Protein AF-A0A9J6DK41-F1 (afdb_monomer_lite)

Secondary structure (DSSP, 8-state):
-HHHHHHHHHHHHHHHHHHHHHHHHHHHHHHHHHHHHHHHHHHHHHHHHHHHHHHHHHHHHHHHHHHHHHHHHHHHHHHHHHHHHHHHHHHHHHHHHHHHHHHHHHHHHHHHHHTTPPPPPPHHHH-TT--THHHH---------SSS-S---HHHHHHHHHT--------------------PPPPPPP----------S----------SSTTTHHHHHHHHHTTSSSS---

InterPro domains:
  IPR018482 Zinc finger C4H2 domain-contain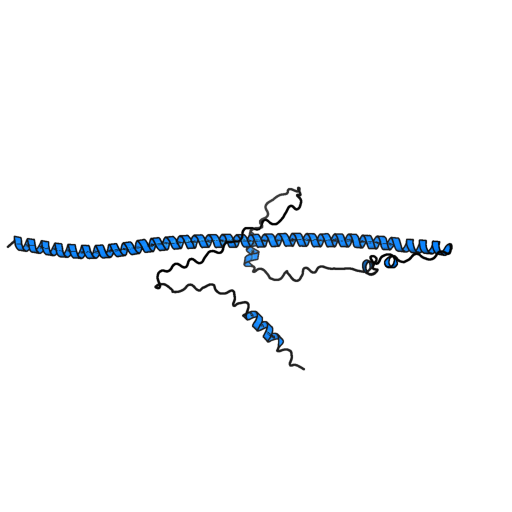ing protein [PF10146] (13-190)
  IPR018482 Zinc finger C4H2 domain-containing protein [PTHR31058] (1-191)

pLDDT: mean 72.98, std 25.77, range [30.33, 98.81]

Foldseek 3Di:
DVVVVVVVVVVVVVVVVVVVVVVVVVVVVVVVVVVVVVVVVVVVVVVVVVVVVVVVVVVVVVVVVVVVVVVVVVVVVVVVVVVVVVVVVVLVVVLVVVVVVVVVLVVVQVVCVVVPHHRDDDPCVVPVVPDPVSNVDDPPDDPPPPPPPPPDPVVVVVVVVVVPDDDDDDDDDDDDDDDDDDPDDDDDDDDDPPDDDDDDPDDDDDDPPPPDPVPVVVVVVVVVVVVPPPPPDD

Structure (mmCIF, N/CA/C/O backbone):
data_AF-A0A9J6DK41-F1
#
_entry.id   AF-A0A9J6DK41-F1
#
loop_
_atom_site.group_PDB
_atom_site.id
_atom_site.type_symbol
_atom_site.label_atom_id
_atom_site.label_alt_id
_atom_site.label_comp_id
_atom_site.label_asym_id
_atom_site.label_entity_id
_atom_site.label_seq_id
_atom_site.pdbx_PDB_ins_code
_atom_site.Cartn_x
_atom_site.Cartn_y
_atom_site.Cartn_z
_atom_site.occupancy
_atom_site.B_iso_or_equiv
_atom_site.auth_seq_id
_atom_site.auth_comp_id
_atom_site.auth_asym_id
_atom_site.auth_atom_id
_atom_site.pdbx_PDB_model_num
ATOM 1 N N . MET A 1 1 ? 55.447 11.322 -74.886 1.00 56.28 1 MET A N 1
ATOM 2 C CA . MET A 1 1 ? 56.067 11.218 -73.544 1.00 56.28 1 MET A CA 1
ATOM 3 C C . MET A 1 1 ? 55.252 11.936 -72.459 1.00 56.28 1 MET A C 1
ATOM 5 O O . MET A 1 1 ? 55.091 11.375 -71.389 1.00 56.28 1 MET A O 1
ATOM 9 N N . THR A 1 2 ? 54.680 13.124 -72.699 1.00 67.94 2 THR A N 1
ATOM 10 C CA . THR A 1 2 ? 53.806 13.845 -71.736 1.00 67.94 2 THR A CA 1
ATOM 11 C C . THR A 1 2 ? 52.447 13.178 -71.469 1.00 67.94 2 THR A C 1
ATOM 13 O O . THR A 1 2 ? 51.899 13.308 -70.375 1.00 67.94 2 THR A O 1
ATOM 16 N N . ASP A 1 3 ? 51.916 12.438 -72.443 1.00 81.06 3 ASP A N 1
ATOM 17 C CA . ASP A 1 3 ? 50.621 11.754 -72.327 1.00 81.06 3 ASP A CA 1
ATOM 18 C C . ASP A 1 3 ? 50.685 10.524 -71.397 1.00 81.06 3 ASP A C 1
ATOM 20 O O . ASP A 1 3 ? 49.844 10.359 -70.519 1.00 81.06 3 ASP A O 1
ATOM 24 N N . GLU A 1 4 ? 51.760 9.728 -71.468 1.00 88.38 4 GLU A N 1
ATOM 25 C CA . GLU A 1 4 ? 51.964 8.567 -70.583 1.00 88.38 4 GLU A CA 1
ATOM 26 C C . GLU A 1 4 ? 52.115 8.964 -69.110 1.00 88.38 4 GLU A C 1
ATOM 28 O O . GLU A 1 4 ? 51.499 8.349 -68.242 1.00 88.38 4 GLU A O 1
ATOM 33 N N . ALA A 1 5 ? 52.867 10.028 -68.813 1.00 88.38 5 ALA A N 1
ATOM 34 C CA . ALA A 1 5 ? 53.000 10.543 -67.448 1.00 88.38 5 ALA A CA 1
ATOM 35 C C . ALA A 1 5 ? 51.651 11.032 -66.885 1.00 88.38 5 ALA A C 1
ATOM 37 O O . ALA A 1 5 ? 51.332 10.812 -65.716 1.00 88.38 5 ALA A O 1
ATOM 38 N N . THR A 1 6 ? 50.821 11.641 -67.736 1.00 92.62 6 THR A N 1
ATOM 39 C CA . THR A 1 6 ? 49.472 12.092 -67.369 1.00 92.62 6 THR A CA 1
ATOM 40 C C . THR A 1 6 ? 48.539 10.907 -67.109 1.00 92.62 6 THR A C 1
ATOM 42 O O . THR A 1 6 ? 47.770 10.918 -66.144 1.00 92.62 6 THR A O 1
ATOM 45 N N . ILE A 1 7 ? 48.610 9.866 -67.943 1.00 93.88 7 ILE A N 1
ATOM 46 C CA . ILE A 1 7 ? 47.853 8.621 -67.763 1.00 93.88 7 ILE A CA 1
ATOM 47 C C . ILE A 1 7 ? 48.259 7.934 -66.451 1.00 93.88 7 ILE A C 1
ATOM 49 O O . ILE A 1 7 ? 47.385 7.545 -65.675 1.00 93.88 7 ILE A O 1
ATOM 53 N N . MET A 1 8 ? 49.558 7.854 -66.153 1.00 92.88 8 MET A N 1
ATOM 54 C CA . MET A 1 8 ? 50.066 7.282 -64.901 1.00 92.88 8 MET A CA 1
ATOM 55 C C . MET A 1 8 ? 49.568 8.046 -63.666 1.00 92.88 8 MET A C 1
ATOM 57 O O . MET A 1 8 ? 49.034 7.422 -62.749 1.00 92.88 8 MET A O 1
ATOM 61 N N . GLY A 1 9 ? 49.616 9.384 -63.673 1.00 95.94 9 GLY A N 1
ATOM 62 C CA . GLY A 1 9 ? 49.092 10.195 -62.565 1.00 95.94 9 GLY A CA 1
ATOM 63 C C . GLY A 1 9 ? 47.584 10.013 -62.334 1.00 95.94 9 GLY A C 1
ATOM 64 O O . GLY A 1 9 ? 47.124 9.926 -61.193 1.00 95.94 9 GLY A O 1
ATOM 65 N N . LYS A 1 10 ? 46.790 9.867 -63.406 1.00 95.94 10 LYS A N 1
ATOM 66 C CA . LYS A 1 10 ? 45.352 9.552 -63.295 1.00 95.94 10 LYS A CA 1
ATOM 67 C C . LYS A 1 10 ? 45.110 8.176 -62.667 1.00 95.94 10 LYS A C 1
ATOM 69 O O . LYS A 1 10 ? 44.189 8.030 -61.865 1.00 95.94 10 LYS A O 1
ATOM 74 N N . LEU A 1 11 ? 45.923 7.172 -63.001 1.00 95.81 11 LEU A N 1
ATOM 75 C CA . LEU A 1 11 ? 45.813 5.828 -62.425 1.00 95.81 11 LEU A CA 1
ATOM 76 C C . LEU A 1 11 ? 46.170 5.799 -60.933 1.00 95.81 11 LEU A C 1
ATOM 78 O O . LEU A 1 11 ? 45.511 5.100 -60.162 1.00 95.81 11 LEU A O 1
ATOM 82 N N . GLU A 1 12 ? 47.174 6.563 -60.508 1.00 95.88 12 GLU A N 1
ATOM 83 C CA . GLU A 1 12 ? 47.517 6.725 -59.090 1.00 95.88 12 GLU A CA 1
ATOM 84 C C . GLU A 1 12 ? 46.384 7.404 -58.313 1.00 95.88 12 GLU A C 1
ATOM 86 O O . GLU A 1 12 ? 45.958 6.894 -57.275 1.00 95.88 12 GLU A O 1
ATOM 91 N N . CYS A 1 13 ? 45.807 8.469 -58.876 1.00 97.31 13 CYS A N 1
ATOM 92 C CA . CYS A 1 13 ? 44.633 9.128 -58.308 1.00 97.31 13 CYS A CA 1
ATOM 93 C C . CYS A 1 13 ? 43.442 8.160 -58.174 1.00 97.31 13 CYS A C 1
ATOM 95 O O . CYS A 1 13 ? 42.812 8.091 -57.119 1.00 97.31 13 CYS A O 1
ATOM 97 N N . LEU A 1 14 ? 43.168 7.333 -59.191 1.00 97.69 14 LEU A N 1
ATOM 98 C CA . LEU A 1 14 ? 42.111 6.315 -59.128 1.00 97.69 14 LEU A CA 1
ATOM 99 C C . LEU A 1 14 ? 42.360 5.262 -58.038 1.00 97.69 14 LEU A C 1
ATOM 101 O O . LEU A 1 14 ? 41.414 4.844 -57.362 1.00 97.69 14 LEU A O 1
ATOM 105 N N . LYS A 1 15 ? 43.614 4.836 -57.834 1.00 97.88 15 LYS A N 1
ATOM 106 C CA . LYS A 1 15 ? 43.974 3.919 -56.739 1.00 97.88 15 LYS A CA 1
ATOM 107 C C . LYS A 1 15 ? 43.696 4.547 -55.376 1.00 97.88 15 LYS A C 1
ATOM 109 O O . LYS A 1 15 ? 43.128 3.879 -54.510 1.00 97.88 15 LYS A O 1
ATOM 114 N N . GLU A 1 16 ? 44.053 5.815 -55.197 1.00 98.06 16 GLU A N 1
ATOM 115 C CA . GLU A 1 16 ? 43.793 6.539 -53.955 1.00 98.06 16 GLU A CA 1
ATOM 116 C C . GLU A 1 16 ? 42.292 6.728 -53.707 1.00 98.06 16 GLU A C 1
ATOM 118 O O . GLU A 1 16 ? 41.817 6.444 -52.605 1.00 98.06 16 GLU A O 1
ATOM 123 N N . ILE A 1 17 ? 41.527 7.114 -54.736 1.00 98.31 17 ILE A N 1
ATOM 124 C CA . ILE A 1 17 ? 40.063 7.212 -54.661 1.00 98.31 17 ILE A CA 1
ATOM 125 C C . ILE A 1 17 ? 39.483 5.878 -54.196 1.00 98.31 17 ILE A C 1
ATOM 127 O O . ILE A 1 17 ? 38.745 5.846 -53.215 1.00 98.31 17 ILE A O 1
ATOM 131 N N . ARG A 1 18 ? 39.872 4.760 -54.823 1.00 98.31 18 ARG A N 1
ATOM 132 C CA . ARG A 1 18 ? 39.385 3.426 -54.444 1.00 98.31 18 ARG A CA 1
ATOM 133 C C . ARG A 1 18 ? 39.700 3.094 -52.984 1.00 98.31 18 ARG A C 1
ATOM 135 O O . ARG A 1 18 ? 38.827 2.597 -52.273 1.00 98.31 18 ARG A O 1
ATOM 142 N N . ALA A 1 19 ? 40.925 3.363 -52.532 1.00 98.44 19 ALA A N 1
ATOM 143 C CA . ALA A 1 19 ? 41.327 3.117 -51.150 1.00 98.44 19 ALA A CA 1
ATOM 144 C C . ALA A 1 19 ? 40.492 3.948 -50.159 1.00 98.44 19 ALA A C 1
ATOM 146 O O . ALA A 1 19 ? 39.961 3.397 -49.190 1.00 98.44 19 ALA A O 1
ATOM 147 N N . ARG A 1 20 ? 40.306 5.245 -50.438 1.00 98.56 20 ARG A N 1
ATOM 148 C CA . ARG A 1 20 ? 39.481 6.149 -49.623 1.00 98.56 20 ARG A CA 1
ATOM 149 C C . ARG A 1 20 ? 38.007 5.737 -49.623 1.00 98.56 20 ARG A C 1
ATOM 151 O O . ARG A 1 20 ? 37.391 5.728 -48.561 1.00 98.56 20 ARG A O 1
ATOM 158 N N . THR A 1 21 ? 37.452 5.320 -50.762 1.00 98.50 21 THR A N 1
ATOM 159 C CA . THR A 1 21 ? 36.072 4.814 -50.849 1.00 98.50 21 THR A CA 1
ATOM 160 C C . THR A 1 21 ? 35.872 3.594 -49.953 1.00 98.50 21 THR A C 1
ATOM 162 O O . THR A 1 21 ? 34.914 3.555 -49.188 1.00 98.50 21 THR A O 1
ATOM 165 N N . VAL A 1 22 ? 36.795 2.626 -49.965 1.00 98.62 22 VAL A N 1
ATOM 166 C CA . VAL A 1 22 ? 36.698 1.439 -49.095 1.00 98.62 22 VAL A CA 1
ATOM 167 C C . VAL A 1 22 ? 36.773 1.814 -47.611 1.00 98.62 22 VAL A C 1
ATOM 169 O O . VAL A 1 22 ? 36.009 1.281 -46.806 1.00 98.62 22 VAL A O 1
ATOM 172 N N . GLN A 1 23 ? 37.673 2.726 -47.228 1.00 98.56 23 GLN A N 1
ATOM 173 C CA . GLN A 1 23 ? 37.761 3.205 -45.843 1.00 98.56 23 GLN A CA 1
ATOM 174 C C . GLN A 1 23 ? 36.476 3.918 -45.403 1.00 98.56 23 GLN A C 1
ATOM 176 O O . GLN A 1 23 ? 35.971 3.655 -44.312 1.00 98.56 23 GLN A O 1
ATOM 181 N N . MET A 1 24 ? 35.919 4.767 -46.267 1.00 98.50 24 MET A N 1
ATOM 182 C CA . MET A 1 24 ? 34.665 5.470 -46.014 1.00 98.50 24 MET A CA 1
ATOM 183 C C . MET A 1 24 ? 33.496 4.497 -45.814 1.00 98.50 24 MET A C 1
ATOM 185 O O . MET A 1 24 ? 32.729 4.672 -44.872 1.00 98.50 24 MET A O 1
ATOM 189 N N . GLU A 1 25 ? 33.366 3.452 -46.637 1.00 98.69 25 GLU A N 1
ATOM 190 C CA . GLU A 1 25 ? 32.285 2.466 -46.478 1.00 98.69 25 GLU A CA 1
ATOM 191 C C . GLU A 1 25 ? 32.413 1.659 -45.177 1.00 98.69 25 GLU A C 1
ATOM 193 O O . GLU A 1 25 ? 31.416 1.437 -44.487 1.00 98.69 25 GLU A O 1
ATOM 198 N N . LYS A 1 26 ? 33.640 1.309 -44.763 1.00 98.69 26 LYS A N 1
ATOM 199 C CA . LYS A 1 26 ? 33.877 0.702 -43.441 1.00 98.69 26 LYS A CA 1
ATOM 200 C C . LYS A 1 26 ? 33.442 1.631 -42.307 1.00 98.69 26 LYS A C 1
ATOM 202 O O . LYS A 1 26 ? 32.803 1.177 -41.358 1.00 98.69 26 LYS A O 1
ATOM 207 N N . LEU A 1 27 ? 33.766 2.922 -42.402 1.00 98.69 27 LEU A N 1
ATOM 208 C CA . LEU A 1 27 ? 33.378 3.904 -41.391 1.00 98.69 27 LEU A CA 1
ATOM 209 C C . LEU A 1 27 ? 31.857 4.100 -41.348 1.00 98.69 27 LEU A C 1
ATOM 211 O O . LEU A 1 27 ? 31.287 4.090 -40.262 1.00 98.69 27 LEU A O 1
ATOM 215 N N . LYS A 1 28 ? 31.189 4.187 -42.506 1.00 98.69 28 LYS A N 1
ATOM 216 C CA . LYS A 1 28 ? 29.720 4.252 -42.591 1.00 98.69 28 LYS A CA 1
ATOM 217 C C . LYS A 1 28 ? 29.055 3.039 -41.946 1.00 98.69 28 LYS A C 1
ATOM 219 O O . LYS A 1 28 ? 28.067 3.202 -41.240 1.00 98.69 28 LYS A O 1
ATOM 224 N N . SER A 1 29 ? 29.580 1.835 -42.179 1.00 98.62 29 SER A N 1
ATOM 225 C CA . SER A 1 29 ? 29.040 0.615 -41.569 1.00 98.62 29 SER A CA 1
ATOM 226 C C . SER A 1 29 ? 29.159 0.637 -40.047 1.00 98.62 29 SER A C 1
ATOM 228 O O . SER A 1 29 ? 28.205 0.280 -39.366 1.00 98.62 29 SER A O 1
ATOM 230 N N . ARG A 1 30 ? 30.305 1.076 -39.512 1.00 98.69 30 ARG A N 1
ATOM 231 C CA . ARG A 1 30 ? 30.494 1.218 -38.062 1.00 98.69 30 ARG A CA 1
ATOM 232 C C . ARG A 1 30 ? 29.572 2.284 -37.479 1.00 98.69 30 ARG A C 1
ATOM 234 O O . ARG A 1 30 ? 28.930 2.028 -36.474 1.00 98.69 30 ARG A O 1
ATOM 241 N N . LEU A 1 31 ? 29.462 3.435 -38.144 1.00 98.62 31 LEU A N 1
ATOM 242 C CA . LEU A 1 31 ? 28.586 4.523 -37.714 1.00 98.62 31 LEU A CA 1
ATOM 243 C C . LEU A 1 31 ? 27.123 4.074 -37.616 1.00 98.62 31 LEU A C 1
ATOM 245 O O . LEU A 1 31 ? 26.464 4.401 -36.639 1.00 98.62 31 LEU A O 1
ATOM 249 N N . ARG A 1 32 ? 26.628 3.295 -38.589 1.00 98.75 32 ARG A N 1
ATOM 250 C CA . ARG A 1 32 ? 25.273 2.723 -38.519 1.00 98.75 32 ARG A CA 1
ATOM 251 C C . ARG A 1 32 ? 25.084 1.828 -37.293 1.00 98.75 32 ARG A C 1
ATOM 253 O O . ARG A 1 32 ? 24.093 1.989 -36.597 1.00 98.75 32 ARG A O 1
ATOM 260 N N . GLY A 1 33 ? 26.053 0.958 -37.001 1.00 98.75 33 GLY A N 1
ATOM 261 C CA . GLY A 1 33 ? 25.999 0.094 -35.819 1.00 98.75 33 GLY A CA 1
ATOM 262 C C . GLY A 1 33 ? 25.957 0.877 -34.503 1.00 98.75 33 GLY A C 1
ATOM 263 O O . GLY A 1 33 ? 25.167 0.545 -33.628 1.00 98.75 33 GLY A O 1
ATOM 264 N N . GLU A 1 34 ? 26.750 1.945 -34.378 1.00 98.75 34 GLU A N 1
ATOM 265 C CA . GLU A 1 34 ? 26.717 2.807 -33.183 1.00 98.75 34 GLU A CA 1
ATOM 266 C C . GLU A 1 34 ? 25.374 3.542 -33.034 1.00 98.75 34 GLU A C 1
ATOM 268 O O . GLU A 1 34 ? 24.873 3.688 -31.920 1.00 98.75 34 GLU A O 1
ATOM 273 N N . ILE A 1 35 ? 24.764 3.972 -34.146 1.00 98.75 35 ILE A N 1
ATOM 274 C CA . ILE A 1 35 ? 23.437 4.609 -34.136 1.00 98.75 35 ILE A CA 1
ATOM 275 C C . ILE A 1 35 ? 22.376 3.615 -33.653 1.00 98.75 35 ILE A C 1
ATOM 277 O O . ILE A 1 35 ? 21.645 3.917 -32.716 1.00 98.75 35 ILE A O 1
ATOM 281 N N . GLU A 1 36 ? 22.330 2.414 -34.231 1.00 98.75 36 GLU A N 1
ATOM 282 C CA . GLU A 1 36 ? 21.373 1.371 -33.837 1.00 98.75 36 GLU A CA 1
ATOM 283 C C . GLU A 1 36 ? 21.546 0.957 -32.367 1.00 98.75 36 GLU A C 1
ATOM 285 O O . GLU A 1 36 ? 20.561 0.789 -31.645 1.00 98.75 36 GLU A O 1
ATOM 290 N N . ALA A 1 37 ? 22.795 0.833 -31.901 1.00 98.62 37 ALA A N 1
ATOM 291 C CA . ALA A 1 37 ? 23.095 0.556 -30.500 1.00 98.62 37 ALA A CA 1
ATOM 292 C C . ALA A 1 37 ? 22.581 1.679 -29.587 1.00 98.62 37 ALA A C 1
ATOM 294 O O . ALA A 1 37 ? 21.923 1.400 -28.584 1.00 98.62 37 ALA A O 1
ATOM 295 N N . THR A 1 38 ? 22.801 2.939 -29.968 1.00 98.69 38 THR A N 1
ATOM 296 C CA . THR A 1 38 ? 22.315 4.106 -29.218 1.00 98.69 38 THR A CA 1
ATOM 297 C C . THR A 1 38 ? 20.788 4.113 -29.131 1.00 98.69 38 THR A C 1
ATOM 299 O O . THR A 1 38 ? 20.240 4.216 -28.039 1.00 98.69 38 THR A O 1
ATOM 302 N N . GLU A 1 39 ? 20.087 3.907 -30.248 1.00 98.69 39 GLU A N 1
ATOM 303 C CA . GLU A 1 39 ? 18.618 3.839 -30.277 1.00 98.69 39 GLU A CA 1
ATOM 304 C C . GLU A 1 39 ? 18.058 2.648 -29.476 1.00 98.69 39 GLU A C 1
ATOM 306 O O . GLU A 1 39 ? 16.940 2.695 -28.954 1.00 98.69 39 GLU A O 1
ATOM 311 N N . SER A 1 40 ? 18.797 1.537 -29.392 1.00 98.69 40 SER A N 1
ATOM 312 C CA . SER A 1 40 ? 18.418 0.406 -28.538 1.00 98.69 40 SER A CA 1
ATOM 313 C C . SER A 1 40 ? 18.565 0.735 -27.051 1.00 98.69 40 SER A C 1
ATOM 315 O O . SER A 1 40 ? 17.642 0.476 -26.280 1.00 98.69 40 SER A O 1
ATOM 317 N N . GLU A 1 41 ? 19.660 1.389 -26.664 1.00 98.62 41 GLU A N 1
ATOM 318 C CA . GLU A 1 41 ? 19.913 1.783 -25.278 1.00 98.62 41 GLU A CA 1
ATOM 319 C C . GLU A 1 41 ? 18.928 2.864 -24.818 1.00 98.62 41 GLU A C 1
ATOM 321 O O . GLU A 1 41 ? 18.415 2.809 -23.702 1.00 98.62 41 GLU A O 1
ATOM 326 N N . GLU A 1 42 ? 18.577 3.814 -25.690 1.00 98.69 42 GLU A N 1
ATOM 327 C CA . GLU A 1 42 ? 17.553 4.820 -25.397 1.00 98.69 42 GLU A CA 1
ATOM 328 C C . GLU A 1 42 ? 16.190 4.192 -25.085 1.00 98.69 42 GLU A C 1
ATOM 330 O O . GLU A 1 42 ? 15.499 4.653 -24.172 1.00 98.69 42 GLU A O 1
ATOM 335 N N . ARG A 1 43 ? 15.814 3.114 -25.787 1.00 98.69 43 ARG A N 1
ATOM 336 C CA . ARG A 1 43 ? 14.586 2.361 -25.490 1.00 98.69 43 ARG A CA 1
ATOM 337 C C . ARG A 1 43 ? 14.660 1.679 -24.127 1.00 98.69 43 ARG A C 1
ATOM 339 O O . ARG A 1 43 ? 13.747 1.853 -23.323 1.00 98.69 43 ARG A O 1
ATOM 346 N N . CYS A 1 44 ? 15.761 0.993 -23.821 1.00 98.62 44 CYS A N 1
ATOM 347 C CA . CYS A 1 44 ? 15.955 0.376 -22.506 1.00 98.62 44 CYS A CA 1
ATOM 348 C C . CYS A 1 44 ? 15.921 1.416 -21.373 1.00 98.62 44 CYS A C 1
ATOM 350 O O . CYS A 1 44 ? 15.275 1.206 -20.348 1.00 98.62 44 CYS A O 1
ATOM 352 N N . LEU A 1 45 ? 16.540 2.585 -21.566 1.00 98.75 45 LEU A N 1
ATOM 353 C CA . LEU A 1 45 ? 16.499 3.680 -20.594 1.00 98.75 45 LEU A CA 1
ATOM 354 C C . LEU A 1 45 ? 15.077 4.191 -20.336 1.00 98.75 45 LEU A C 1
ATOM 356 O O . LEU A 1 45 ? 14.757 4.547 -19.200 1.00 98.75 45 LEU A O 1
ATOM 360 N N . GLN A 1 46 ? 14.224 4.246 -21.360 1.00 98.75 46 GLN A N 1
ATOM 361 C CA . GLN A 1 46 ? 12.818 4.619 -21.192 1.00 98.75 46 GLN A CA 1
ATOM 362 C C . GLN A 1 46 ? 12.059 3.579 -20.362 1.00 98.75 46 GLN A C 1
ATOM 364 O O . GLN A 1 46 ? 11.333 3.957 -19.442 1.00 98.75 46 GLN A O 1
ATOM 369 N N . GLU A 1 47 ? 12.277 2.290 -20.626 1.00 98.75 47 GLU A N 1
ATOM 370 C CA . GLU A 1 47 ? 11.666 1.193 -19.868 1.00 98.75 47 GLU A CA 1
ATOM 371 C C . GLU A 1 47 ? 12.090 1.221 -18.393 1.00 98.75 47 GLU A C 1
ATOM 373 O O . GLU A 1 47 ? 11.236 1.177 -17.511 1.00 98.75 47 GLU A O 1
ATOM 378 N N . TYR A 1 48 ? 13.380 1.409 -18.098 1.00 98.81 48 TYR A N 1
ATOM 379 C CA . TYR A 1 48 ? 13.864 1.494 -16.714 1.00 98.81 48 TYR A CA 1
ATOM 380 C C . TYR A 1 48 ? 13.314 2.705 -15.959 1.00 98.81 48 TYR A C 1
ATOM 382 O O . TYR A 1 48 ? 13.005 2.613 -14.769 1.00 98.81 48 TYR A O 1
ATOM 390 N N . ARG A 1 49 ? 13.175 3.853 -16.633 1.00 98.69 49 ARG A N 1
ATOM 391 C CA . ARG A 1 49 ? 12.546 5.039 -16.035 1.00 98.69 49 ARG A CA 1
ATOM 392 C C . ARG A 1 49 ? 11.077 4.783 -15.731 1.00 98.69 49 ARG A C 1
ATOM 394 O O . ARG A 1 49 ? 10.618 5.138 -14.650 1.00 98.69 49 ARG A O 1
ATOM 401 N N . HIS A 1 50 ? 10.364 4.147 -16.654 1.00 98.69 50 HIS A N 1
ATOM 402 C CA . HIS A 1 50 ? 8.966 3.807 -16.451 1.00 98.69 50 HIS A CA 1
ATOM 403 C C . HIS A 1 50 ? 8.778 2.818 -15.292 1.00 98.69 50 HIS A C 1
ATOM 405 O O . HIS A 1 50 ? 7.945 3.056 -14.419 1.00 98.69 50 HIS A O 1
ATOM 411 N N . GLU A 1 51 ? 9.598 1.769 -15.233 1.00 98.62 51 GLU A N 1
ATOM 412 C CA . GLU A 1 51 ? 9.583 0.786 -14.146 1.00 98.62 51 GLU A CA 1
ATOM 413 C C . GLU A 1 51 ? 9.855 1.448 -12.788 1.00 98.62 51 GLU A C 1
ATOM 415 O O . GLU A 1 51 ? 9.136 1.217 -11.817 1.00 98.62 51 GLU A O 1
ATOM 420 N N . MET A 1 52 ? 10.829 2.364 -12.724 1.00 98.62 52 MET A N 1
ATOM 421 C CA . MET A 1 52 ? 11.100 3.149 -11.517 1.00 98.62 52 MET A CA 1
ATOM 422 C C . MET A 1 52 ? 9.868 3.945 -11.057 1.00 98.62 52 MET A C 1
ATOM 424 O O . MET A 1 52 ? 9.566 3.991 -9.864 1.00 98.62 52 MET A O 1
ATOM 428 N N . GLU A 1 53 ? 9.129 4.566 -11.979 1.00 98.62 53 GLU A N 1
ATOM 429 C CA . GLU A 1 53 ? 7.895 5.273 -11.630 1.00 98.62 53 GLU A CA 1
ATOM 430 C C . GLU A 1 53 ? 6.802 4.328 -11.118 1.00 98.62 53 GLU A C 1
ATOM 432 O O . GLU A 1 53 ? 6.062 4.697 -10.205 1.00 98.62 53 GLU A O 1
ATOM 437 N N . LEU A 1 54 ? 6.666 3.129 -11.694 1.00 98.44 54 LEU A N 1
ATOM 438 C CA . LEU A 1 54 ? 5.708 2.124 -11.225 1.00 98.44 54 LEU A CA 1
ATOM 439 C C . LEU A 1 54 ? 6.031 1.682 -9.796 1.00 98.44 54 LEU A C 1
ATOM 441 O O . LEU A 1 54 ? 5.149 1.739 -8.940 1.00 98.44 54 LEU A O 1
ATOM 445 N N . LEU A 1 55 ? 7.298 1.376 -9.509 1.00 98.75 55 LEU A N 1
ATOM 446 C CA . LEU A 1 55 ? 7.757 1.011 -8.165 1.00 98.75 55 LEU A CA 1
ATOM 447 C C . LEU A 1 55 ? 7.509 2.131 -7.144 1.00 98.75 55 LEU A C 1
ATOM 449 O O . LEU A 1 55 ? 7.103 1.877 -6.009 1.00 98.75 55 LEU A O 1
ATOM 453 N N . LEU A 1 56 ? 7.710 3.395 -7.532 1.00 98.44 56 LEU A N 1
ATOM 454 C CA . LEU A 1 56 ? 7.393 4.535 -6.670 1.00 98.44 56 LEU A CA 1
ATOM 455 C C . LEU A 1 56 ? 5.887 4.661 -6.404 1.00 98.44 56 LEU A C 1
ATOM 457 O O . LEU A 1 56 ? 5.502 4.962 -5.273 1.00 98.44 56 LEU A O 1
ATOM 461 N N . ARG A 1 57 ? 5.033 4.417 -7.407 1.00 98.56 57 ARG A N 1
ATOM 462 C CA . ARG A 1 57 ? 3.571 4.407 -7.223 1.00 98.56 57 ARG A CA 1
ATOM 463 C C . ARG A 1 57 ? 3.137 3.280 -6.288 1.00 98.56 57 ARG A C 1
ATOM 465 O O . ARG A 1 57 ? 2.365 3.538 -5.370 1.00 98.56 57 ARG A O 1
ATOM 472 N N . GLU A 1 58 ? 3.663 2.072 -6.474 1.00 98.31 58 GLU A N 1
ATOM 473 C CA . GLU A 1 58 ? 3.375 0.916 -5.616 1.00 98.31 58 GLU A CA 1
ATOM 474 C C . GLU A 1 58 ? 3.805 1.169 -4.166 1.00 98.31 58 GLU A C 1
ATOM 476 O O . GLU A 1 58 ? 3.019 0.990 -3.237 1.00 98.31 58 GLU A O 1
ATOM 481 N N . LYS A 1 59 ? 5.008 1.721 -3.961 1.00 98.06 59 LYS A N 1
ATOM 482 C CA . LYS A 1 59 ? 5.471 2.158 -2.637 1.00 98.06 59 LYS A CA 1
ATOM 483 C C . LYS A 1 59 ? 4.470 3.107 -1.972 1.00 98.06 59 LYS A C 1
ATOM 485 O O . LYS A 1 59 ? 4.194 2.966 -0.782 1.00 98.06 59 LYS A O 1
ATOM 490 N N . MET A 1 60 ? 3.952 4.089 -2.711 1.00 98.25 60 MET A N 1
ATOM 491 C CA . MET A 1 60 ? 2.971 5.034 -2.169 1.00 98.25 60 MET A CA 1
ATOM 492 C C . MET A 1 60 ? 1.626 4.364 -1.867 1.00 98.25 60 MET A C 1
ATOM 494 O O . MET A 1 60 ? 1.003 4.717 -0.868 1.00 98.25 60 MET A O 1
ATOM 498 N N . ALA A 1 61 ? 1.206 3.380 -2.668 1.00 98.19 61 ALA A N 1
ATOM 499 C CA . ALA A 1 61 ? 0.006 2.592 -2.394 1.00 98.19 61 ALA A CA 1
ATOM 500 C C . ALA A 1 61 ? 0.125 1.832 -1.060 1.00 98.19 61 ALA A C 1
ATOM 502 O O . ALA A 1 61 ? -0.770 1.933 -0.225 1.00 98.19 61 ALA A O 1
ATOM 503 N N . HIS A 1 62 ? 1.263 1.184 -0.793 1.00 98.25 62 HIS A N 1
ATOM 504 C CA . HIS A 1 62 ? 1.495 0.508 0.490 1.00 98.25 62 HIS A CA 1
ATOM 505 C C . HIS A 1 62 ? 1.517 1.459 1.694 1.00 98.25 62 HIS A C 1
ATOM 507 O O . HIS A 1 62 ? 1.056 1.102 2.778 1.00 98.25 62 HIS A O 1
ATOM 513 N N . VAL A 1 63 ? 2.029 2.684 1.531 1.00 98.56 63 VAL A N 1
ATOM 514 C CA . VAL A 1 63 ? 1.973 3.700 2.599 1.00 98.56 63 VAL A CA 1
ATOM 515 C C . VAL A 1 63 ? 0.522 4.044 2.949 1.00 98.56 63 VAL A C 1
ATOM 517 O O . VAL A 1 63 ? 0.197 4.195 4.127 1.00 98.56 63 VAL A O 1
ATOM 520 N N . GLU A 1 64 ? -0.357 4.134 1.953 1.00 98.06 64 GLU A N 1
ATOM 521 C CA . GLU A 1 64 ? -1.776 4.411 2.179 1.00 98.06 64 GLU A CA 1
ATOM 522 C C . GLU A 1 64 ? -2.508 3.221 2.816 1.00 98.06 64 GLU A C 1
ATOM 524 O O . GLU A 1 64 ? -3.307 3.419 3.731 1.00 98.06 64 GLU A O 1
ATOM 529 N N . GLU A 1 65 ? -2.180 1.986 2.427 1.00 97.69 65 GLU A N 1
ATOM 530 C CA . GLU A 1 65 ? -2.696 0.774 3.082 1.00 97.69 65 GLU A CA 1
ATOM 531 C C . GLU A 1 65 ? -2.335 0.745 4.574 1.00 97.69 65 GLU A C 1
ATOM 533 O O . GLU A 1 65 ? -3.198 0.512 5.423 1.00 97.69 65 GLU A O 1
ATOM 538 N N . LEU A 1 66 ? -1.081 1.061 4.919 1.00 98.38 66 LEU A N 1
ATOM 539 C CA . LEU A 1 66 ? -0.647 1.175 6.315 1.00 98.38 66 LEU A CA 1
ATOM 540 C C . LEU A 1 66 ? -1.409 2.275 7.065 1.00 98.38 66 LEU A C 1
ATOM 542 O O . LEU A 1 66 ? -1.801 2.083 8.219 1.00 98.38 66 LEU A O 1
ATOM 546 N N . ARG A 1 67 ? -1.656 3.418 6.414 1.00 98.31 67 ARG A N 1
ATOM 547 C CA . ARG A 1 67 ? -2.443 4.516 6.993 1.00 98.31 67 ARG A CA 1
ATOM 548 C C . ARG A 1 67 ? -3.881 4.082 7.279 1.00 98.31 67 ARG A C 1
ATOM 550 O O . ARG A 1 67 ? -4.425 4.443 8.323 1.00 98.31 67 ARG A O 1
ATOM 557 N N . GLN A 1 68 ? -4.484 3.309 6.380 1.00 98.25 68 GLN A N 1
ATOM 558 C CA . GLN A 1 68 ? -5.836 2.787 6.548 1.00 98.25 68 GLN A CA 1
ATOM 559 C C . GLN A 1 68 ? -5.913 1.770 7.691 1.00 98.25 68 GLN A C 1
ATOM 561 O O . GLN A 1 68 ? -6.793 1.894 8.537 1.00 98.25 68 GLN A O 1
ATOM 566 N N . ILE A 1 69 ? -4.953 0.844 7.784 1.00 98.31 69 ILE A N 1
ATOM 567 C CA . ILE A 1 69 ? -4.864 -0.100 8.911 1.00 98.31 69 ILE A CA 1
ATOM 568 C C . ILE 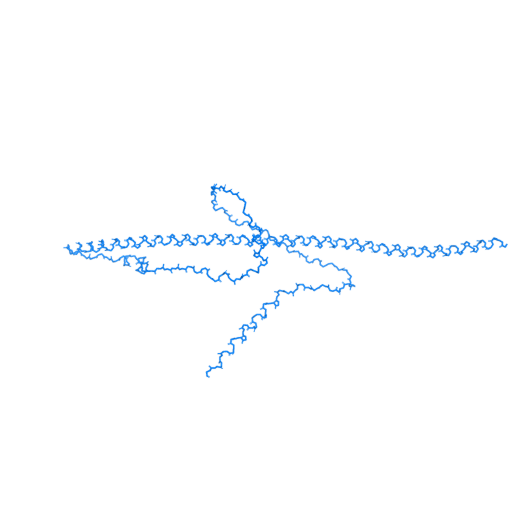A 1 69 ? -4.768 0.658 10.240 1.00 98.31 69 ILE A C 1
ATOM 570 O O . ILE A 1 69 ? -5.466 0.322 11.193 1.00 98.31 69 ILE A O 1
ATOM 574 N N . HIS A 1 70 ? -3.949 1.711 10.308 1.00 97.69 70 HIS A N 1
ATOM 575 C CA . HIS A 1 70 ? -3.840 2.528 11.516 1.00 97.69 70 HIS A CA 1
ATOM 576 C C . HIS A 1 70 ? -5.169 3.212 11.881 1.00 97.69 70 HIS A C 1
ATOM 578 O O . HIS A 1 70 ? -5.551 3.242 13.050 1.00 97.69 70 HIS A O 1
ATOM 584 N N . ALA A 1 71 ? -5.907 3.722 10.892 1.00 98.19 71 ALA A N 1
ATOM 585 C CA . ALA A 1 71 ? -7.233 4.289 11.123 1.00 98.19 71 ALA A CA 1
ATOM 586 C C . ALA A 1 71 ? -8.230 3.237 11.645 1.00 98.19 71 ALA A C 1
ATOM 588 O O . ALA A 1 71 ? -8.955 3.516 12.600 1.00 98.19 71 ALA A O 1
ATOM 589 N N . ASP A 1 72 ? -8.228 2.033 11.071 1.00 98.38 72 ASP A N 1
ATOM 590 C CA . ASP A 1 72 ? -9.092 0.927 11.494 1.00 98.38 72 ASP A CA 1
ATOM 591 C C . ASP A 1 72 ? -8.780 0.481 12.935 1.00 98.38 72 ASP A C 1
ATOM 593 O O . ASP A 1 72 ? -9.702 0.252 13.722 1.00 98.38 72 ASP A O 1
ATOM 597 N N . ILE A 1 73 ? -7.495 0.423 13.312 1.00 97.56 73 ILE A N 1
ATOM 598 C CA . ILE A 1 73 ? -7.060 0.150 14.692 1.00 97.56 73 ILE A CA 1
ATOM 599 C C . ILE A 1 73 ? -7.642 1.196 15.647 1.00 97.56 73 ILE A C 1
ATOM 601 O O . ILE A 1 73 ? -8.311 0.828 16.609 1.00 97.56 73 ILE A O 1
ATOM 605 N N . ASN A 1 74 ? -7.482 2.487 15.348 1.00 97.69 74 ASN A N 1
ATOM 606 C CA . ASN A 1 74 ? -7.982 3.567 16.206 1.00 97.69 74 ASN A CA 1
ATOM 607 C C . ASN A 1 74 ? -9.517 3.525 16.370 1.00 97.69 74 ASN A C 1
ATOM 609 O O . ASN A 1 74 ? -10.058 3.835 17.439 1.00 97.69 74 ASN A O 1
ATOM 613 N N . VAL A 1 75 ? -10.247 3.126 15.320 1.00 98.12 75 VAL A N 1
ATOM 614 C CA . VAL A 1 75 ? -11.699 2.901 15.401 1.00 98.12 75 VAL A CA 1
ATOM 615 C C . VAL A 1 75 ? -12.007 1.744 16.350 1.00 98.12 75 VAL A C 1
ATOM 617 O O . VAL A 1 75 ? -12.859 1.889 17.227 1.00 98.12 75 VAL A O 1
ATOM 620 N N . MET A 1 76 ? -11.302 0.618 16.223 1.00 98.38 76 MET A N 1
ATOM 621 C CA . MET A 1 76 ? -11.498 -0.542 17.096 1.00 98.38 76 MET A CA 1
ATOM 622 C C . MET A 1 76 ? -11.161 -0.242 18.561 1.00 98.38 76 MET A C 1
ATOM 624 O O . MET A 1 76 ? -11.921 -0.637 19.443 1.00 98.38 76 MET A O 1
ATOM 628 N N . GLU A 1 77 ? -10.093 0.509 18.831 1.00 97.12 77 GLU A N 1
ATOM 629 C CA . GLU A 1 77 ? -9.745 0.985 20.177 1.00 97.12 77 GLU A CA 1
ATOM 630 C C . GLU A 1 77 ? -10.879 1.806 20.796 1.00 97.12 77 GLU A C 1
ATOM 632 O O . GLU A 1 77 ? -11.276 1.586 21.943 1.00 97.12 77 GLU A O 1
ATOM 637 N N . THR A 1 78 ? -11.453 2.719 20.010 1.00 96.88 78 THR A N 1
ATOM 638 C CA . THR A 1 78 ? -12.582 3.546 20.445 1.00 96.88 78 THR A CA 1
ATOM 639 C C . THR A 1 78 ? -13.808 2.689 20.768 1.00 96.88 78 THR A C 1
ATOM 641 O O . THR A 1 78 ? -14.459 2.907 21.789 1.00 96.88 78 THR A O 1
ATOM 644 N N . VAL A 1 79 ? -14.117 1.690 19.934 1.00 98.19 79 VAL A N 1
ATOM 645 C CA . VAL A 1 79 ? -15.244 0.768 20.154 1.00 98.19 79 VAL A CA 1
ATOM 646 C C . VAL A 1 79 ? -15.044 -0.071 21.415 1.00 98.19 79 VAL A C 1
ATOM 648 O O . VAL A 1 79 ? -15.990 -0.220 22.192 1.00 98.19 79 VAL A O 1
ATOM 651 N N . ILE A 1 80 ? -13.836 -0.594 21.647 1.00 96.81 80 ILE A N 1
ATOM 652 C CA . ILE A 1 80 ? -13.514 -1.359 22.860 1.00 96.81 80 ILE A CA 1
ATOM 653 C C . ILE A 1 80 ? -13.718 -0.477 24.089 1.00 96.81 80 ILE A C 1
ATOM 655 O O . ILE A 1 80 ? -14.482 -0.851 24.976 1.00 96.81 80 ILE A O 1
ATOM 659 N N . LYS A 1 81 ? -13.129 0.723 24.101 1.00 97.25 81 LYS A N 1
ATOM 660 C CA . LYS A 1 81 ? -13.257 1.663 25.218 1.00 97.25 81 LYS A CA 1
ATOM 661 C C . LYS A 1 81 ? -14.717 2.011 25.517 1.00 97.25 81 LYS A C 1
ATOM 663 O O . LYS A 1 81 ? -15.145 1.932 26.666 1.00 97.25 81 LYS A O 1
ATOM 668 N N . GLN A 1 82 ? -15.502 2.333 24.487 1.00 97.62 82 GLN A N 1
ATOM 669 C CA . GLN A 1 82 ? -16.930 2.622 24.646 1.00 97.62 82 GLN A CA 1
ATOM 670 C C . GLN A 1 82 ? -17.689 1.418 25.221 1.00 97.62 82 GLN A C 1
ATOM 672 O O . GLN A 1 82 ? -18.515 1.568 26.119 1.00 97.62 82 GLN A O 1
ATOM 677 N N . SER A 1 83 ? -17.373 0.212 24.746 1.00 96.81 83 SER A N 1
ATOM 678 C CA . SER A 1 83 ? -18.006 -1.023 25.215 1.00 96.81 83 SER A CA 1
ATOM 679 C C . SER A 1 83 ? -17.653 -1.339 26.671 1.00 96.81 83 SER A C 1
ATOM 681 O O . SER A 1 83 ? -18.503 -1.811 27.423 1.00 96.81 83 SER A O 1
ATOM 683 N N . GLU A 1 84 ? -16.417 -1.068 27.095 1.00 95.50 84 GLU A N 1
ATOM 684 C CA . GLU A 1 84 ? -15.999 -1.207 28.492 1.00 95.50 84 GLU A CA 1
ATOM 685 C C . GLU A 1 84 ? -16.711 -0.204 29.403 1.00 95.50 84 GLU A C 1
ATOM 687 O O . GLU A 1 84 ? -17.179 -0.581 30.480 1.00 95.50 84 GLU A O 1
ATOM 692 N N . GLU A 1 85 ? -16.837 1.051 28.966 1.00 96.06 85 GLU A N 1
ATOM 693 C CA . GLU A 1 85 ? -17.590 2.078 29.686 1.00 96.06 85 GLU A CA 1
ATOM 694 C C . GLU A 1 85 ? -19.062 1.680 29.848 1.00 96.06 85 GLU A C 1
ATOM 696 O O . GLU A 1 85 ? -19.609 1.771 30.948 1.00 96.06 85 GLU A O 1
ATOM 701 N N . ASP A 1 86 ? -19.703 1.192 28.786 1.00 96.81 86 ASP A N 1
ATOM 702 C CA . ASP A 1 86 ? -21.110 0.786 28.827 1.00 96.81 86 ASP A CA 1
ATOM 703 C C . ASP A 1 86 ? -21.323 -0.476 29.671 1.00 96.81 86 ASP A C 1
ATOM 705 O O . ASP A 1 86 ? -22.242 -0.521 30.494 1.00 96.81 86 ASP A O 1
ATOM 709 N N . ARG A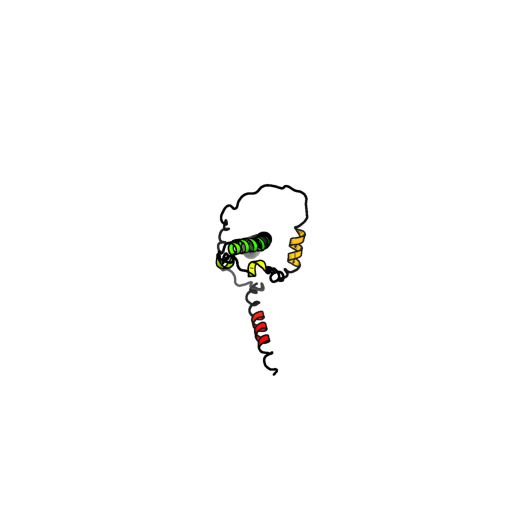 1 87 ? -20.423 -1.464 29.572 1.00 94.62 87 ARG A N 1
ATOM 710 C CA . ARG A 1 87 ? -20.404 -2.625 30.475 1.00 94.62 87 ARG A CA 1
ATOM 711 C C . ARG A 1 87 ? -20.318 -2.184 31.937 1.00 94.62 87 ARG A C 1
ATOM 713 O O . ARG A 1 87 ? -21.070 -2.694 32.764 1.00 94.62 87 ARG A O 1
ATOM 720 N N . ASN A 1 88 ? -19.427 -1.245 32.260 1.00 91.69 88 ASN A N 1
ATOM 721 C CA . ASN A 1 88 ? -19.257 -0.757 33.628 1.00 91.69 88 ASN A CA 1
ATOM 722 C C . ASN A 1 88 ? -20.511 -0.020 34.127 1.00 91.69 88 ASN A C 1
ATOM 724 O O . ASN A 1 88 ? -20.949 -0.283 35.244 1.00 91.69 88 ASN A O 1
ATOM 728 N N . LYS A 1 89 ? -21.158 0.807 33.291 1.00 95.81 89 LYS A N 1
ATOM 729 C CA . LYS A 1 89 ? -22.440 1.454 33.638 1.00 95.81 89 LYS A CA 1
ATOM 730 C C . LYS A 1 89 ? -23.522 0.430 33.988 1.00 95.81 89 LYS A C 1
ATOM 732 O O . LYS A 1 89 ? -24.227 0.598 34.981 1.00 95.81 89 LYS A O 1
ATOM 737 N N . HIS A 1 90 ? -23.655 -0.635 33.195 1.00 92.31 90 HIS A N 1
ATOM 738 C CA . HIS A 1 90 ? -24.619 -1.702 33.477 1.00 92.31 90 HIS A CA 1
ATOM 739 C C . HIS A 1 90 ? -24.281 -2.466 34.759 1.00 92.31 90 HIS A C 1
ATOM 741 O O . HIS A 1 90 ? -25.181 -2.768 35.541 1.00 92.31 90 HIS A O 1
ATOM 747 N N . LEU A 1 91 ? -22.998 -2.742 34.994 1.00 90.12 91 LEU A N 1
ATOM 748 C CA . LEU A 1 91 ? -22.531 -3.407 36.206 1.00 90.12 91 LEU A CA 1
ATOM 749 C C . LEU A 1 91 ? -22.824 -2.577 37.464 1.00 90.12 91 LEU A C 1
ATOM 751 O O . LEU A 1 91 ? -23.322 -3.112 38.453 1.00 90.12 91 LEU A O 1
ATOM 755 N N . ASP A 1 92 ? -22.555 -1.274 37.422 1.00 91.12 92 ASP A N 1
ATOM 756 C CA . ASP A 1 92 ? -22.835 -0.363 38.533 1.00 91.12 92 ASP A CA 1
ATOM 757 C C . ASP A 1 92 ? -24.344 -0.234 38.780 1.00 91.12 92 ASP A C 1
ATOM 759 O O . ASP A 1 92 ? -24.791 -0.307 39.927 1.00 91.12 92 ASP A O 1
ATOM 763 N N . GLY A 1 93 ? -25.149 -0.156 37.713 1.00 92.94 93 GLY A N 1
ATOM 764 C CA . GLY A 1 93 ? -26.609 -0.198 37.809 1.00 92.94 93 GLY A CA 1
ATOM 765 C C . GLY A 1 93 ? -27.121 -1.490 38.453 1.00 92.94 93 GLY A C 1
ATOM 766 O O . GLY A 1 93 ? -27.957 -1.446 39.354 1.00 92.94 93 GLY A O 1
ATOM 767 N N . ALA A 1 94 ? -26.580 -2.645 38.060 1.00 92.00 94 ALA A N 1
ATOM 768 C CA . ALA A 1 94 ? -26.943 -3.931 38.651 1.00 92.00 94 ALA A CA 1
ATOM 769 C C . ALA A 1 94 ? -26.579 -4.003 40.144 1.00 92.00 94 ALA A C 1
ATOM 771 O O . ALA A 1 94 ? -27.386 -4.469 40.949 1.00 92.00 94 ALA A O 1
ATOM 772 N N . LYS A 1 95 ? -25.399 -3.504 40.540 1.00 89.94 95 LYS A N 1
ATOM 773 C CA . LYS A 1 95 ? -24.983 -3.432 41.952 1.00 89.94 95 LYS A CA 1
ATOM 774 C C . LYS A 1 95 ? -25.918 -2.565 42.788 1.00 89.94 95 LYS A C 1
ATOM 776 O O . LYS A 1 95 ? -26.275 -2.972 43.892 1.00 89.94 95 LYS A O 1
ATOM 781 N N . GLN A 1 96 ? -26.332 -1.412 42.263 1.00 93.69 96 GLN A N 1
ATOM 782 C CA . GLN A 1 96 ? -27.280 -0.529 42.941 1.00 93.69 96 GLN A CA 1
ATOM 783 C C . GLN A 1 96 ? -28.633 -1.223 43.151 1.00 93.69 96 GLN A C 1
ATOM 785 O O . GLN A 1 96 ? -29.134 -1.267 44.272 1.00 93.69 96 GLN A O 1
ATOM 790 N N . MET A 1 97 ? -29.179 -1.856 42.108 1.00 92.81 97 MET A N 1
ATOM 791 C CA . MET A 1 97 ? -30.442 -2.598 42.208 1.00 92.81 97 MET A CA 1
ATOM 792 C C . MET A 1 97 ? -30.346 -3.772 43.188 1.00 92.81 97 MET A C 1
ATOM 794 O O . MET A 1 97 ? -31.267 -4.000 43.965 1.00 92.81 97 MET A O 1
ATOM 798 N N . HIS A 1 98 ? -29.227 -4.501 43.203 1.00 90.88 98 HIS A N 1
ATOM 799 C CA . HIS A 1 98 ? -29.003 -5.579 44.168 1.00 90.88 98 HIS A CA 1
ATOM 800 C C . HIS A 1 98 ? -28.924 -5.052 45.614 1.00 90.88 98 HIS A C 1
ATOM 802 O O . HIS A 1 98 ? -29.447 -5.679 46.538 1.00 90.88 98 HIS A O 1
ATOM 808 N N . HIS A 1 99 ? -28.312 -3.880 45.815 1.00 92.25 99 HIS A N 1
ATOM 809 C CA . HIS A 1 99 ? -28.266 -3.210 47.115 1.00 92.25 99 HIS A CA 1
ATOM 810 C C . HIS A 1 99 ? -29.662 -2.802 47.615 1.00 92.25 99 HIS A C 1
ATOM 812 O O . HIS A 1 99 ? -29.933 -2.929 48.806 1.00 92.25 99 HIS A O 1
ATOM 818 N N . GLU A 1 100 ? -30.555 -2.377 46.717 1.00 95.62 100 GLU A N 1
ATOM 819 C CA . GLU A 1 100 ? -31.953 -2.041 47.029 1.00 95.62 100 GLU A CA 1
ATOM 820 C C . GLU A 1 100 ? -32.841 -3.283 47.219 1.00 95.62 100 GLU A C 1
ATOM 822 O O . GLU A 1 100 ? -33.695 -3.313 48.107 1.00 95.62 100 GLU A O 1
ATOM 827 N N . TYR A 1 101 ? -32.616 -4.333 46.425 1.00 93.94 101 TYR A N 1
ATOM 828 C CA . TYR A 1 101 ? -33.368 -5.587 46.481 1.00 93.94 101 TYR A CA 1
ATOM 829 C C . TYR A 1 101 ? -33.204 -6.303 47.824 1.00 93.94 101 TYR A C 1
ATOM 831 O O . TYR A 1 101 ? -34.191 -6.750 48.406 1.00 93.94 101 TYR A O 1
ATOM 839 N N . LYS A 1 102 ? -31.971 -6.403 48.335 1.00 92.19 102 LYS A N 1
ATOM 840 C CA . LYS A 1 102 ? -31.651 -7.190 49.535 1.00 92.19 102 LYS A CA 1
ATOM 841 C C . LYS A 1 102 ? -32.492 -6.822 50.775 1.00 92.19 102 LYS A C 1
ATOM 843 O O . LYS A 1 102 ? -33.175 -7.708 51.288 1.00 92.19 102 LYS A O 1
ATOM 848 N N . PRO A 1 103 ? -32.540 -5.555 51.239 1.00 96.06 103 PRO A N 1
ATOM 849 C CA . PRO A 1 103 ? -33.363 -5.190 52.395 1.00 96.06 103 PRO A CA 1
ATOM 850 C C . PRO A 1 103 ? -34.867 -5.347 52.131 1.00 96.06 103 PRO A C 1
ATOM 852 O O . PRO A 1 103 ? -35.628 -5.635 53.056 1.00 96.06 103 PRO A O 1
ATOM 855 N N . LEU A 1 104 ? -35.313 -5.176 50.881 1.00 96.88 104 LEU A N 1
ATOM 856 C CA . LEU A 1 104 ? -36.712 -5.381 50.513 1.00 96.88 104 LEU A CA 1
ATOM 857 C C . LEU A 1 104 ? -37.096 -6.864 50.590 1.00 96.88 104 LEU A C 1
ATOM 859 O O . LEU A 1 104 ? -38.139 -7.187 51.159 1.00 96.88 104 LEU A O 1
ATOM 863 N N . LYS A 1 105 ? -36.248 -7.763 50.074 1.00 95.62 105 LYS A N 1
ATOM 864 C CA . LYS A 1 105 ? -36.424 -9.215 50.201 1.00 95.62 105 LYS A CA 1
ATOM 865 C C . LYS A 1 105 ? -36.483 -9.623 51.669 1.00 95.62 105 LYS A C 1
ATOM 867 O O . LYS A 1 105 ? -37.427 -10.305 52.060 1.00 95.62 105 LYS A O 1
ATOM 872 N N . ASP A 1 106 ? -35.540 -9.149 52.484 1.00 95.69 106 ASP A N 1
ATOM 873 C CA . ASP A 1 106 ? -35.494 -9.442 53.921 1.00 95.69 106 ASP A CA 1
ATOM 874 C C . ASP A 1 106 ? -36.798 -9.027 54.628 1.00 95.69 106 ASP A C 1
ATOM 876 O O . ASP A 1 106 ? -37.331 -9.765 55.463 1.00 95.69 106 ASP A O 1
ATOM 880 N N . LEU A 1 107 ? -37.355 -7.864 54.266 1.00 97.50 107 LEU A N 1
ATOM 881 C CA . LEU A 1 107 ? -38.638 -7.392 54.788 1.00 97.50 107 LEU A CA 1
ATOM 882 C C . LEU A 1 107 ? -39.811 -8.272 54.329 1.00 97.50 107 LEU A C 1
ATOM 884 O O . LEU A 1 107 ? -40.657 -8.630 55.149 1.00 97.50 107 LEU A O 1
ATOM 888 N N . VAL A 1 108 ? -39.867 -8.636 53.045 1.00 97.31 108 VAL A N 1
ATOM 889 C CA . VAL A 1 108 ? -40.907 -9.526 52.501 1.00 97.31 108 VAL A CA 1
ATOM 890 C C . VAL A 1 108 ? -40.856 -10.893 53.179 1.00 97.31 108 VAL A C 1
ATOM 892 O O . VAL A 1 108 ? -41.892 -11.399 53.608 1.00 97.31 108 VAL A O 1
ATOM 895 N N . ASP A 1 109 ? -39.668 -11.472 53.332 1.00 97.25 109 ASP A N 1
ATOM 896 C CA . ASP A 1 109 ? -39.481 -12.759 53.999 1.00 97.25 109 ASP A CA 1
ATOM 897 C C . ASP A 1 109 ? -39.906 -12.698 55.468 1.00 97.25 109 ASP A C 1
ATOM 899 O O . ASP A 1 109 ? -40.576 -13.615 55.949 1.00 97.25 109 ASP A O 1
ATOM 903 N N . LYS A 1 110 ? -39.602 -11.601 56.174 1.00 97.31 110 LYS A N 1
ATOM 904 C CA . LYS A 1 110 ? -40.087 -11.382 57.542 1.00 97.31 110 LYS A CA 1
ATOM 905 C C . LYS A 1 110 ? -41.620 -11.364 57.604 1.00 97.31 110 LYS A C 1
ATOM 907 O O . LYS A 1 110 ? -42.196 -12.091 58.410 1.00 97.31 110 LYS A O 1
ATOM 912 N N . LEU A 1 111 ? -42.277 -10.592 56.736 1.00 97.56 111 LEU A N 1
ATOM 913 C CA . LEU A 1 111 ? -43.742 -10.492 56.690 1.00 97.56 111 LEU A CA 1
ATOM 914 C C . LEU A 1 111 ? -44.409 -11.827 56.325 1.00 97.56 111 LEU A C 1
ATOM 916 O O . LEU A 1 111 ? -45.445 -12.176 56.887 1.00 97.56 111 LEU A O 1
ATOM 920 N N . ARG A 1 112 ? -43.812 -12.604 55.411 1.00 97.69 112 ARG A N 1
ATOM 921 C CA . ARG A 1 112 ? -44.291 -13.949 55.050 1.00 97.69 112 ARG A CA 1
ATOM 922 C C . ARG A 1 112 ? -44.235 -14.903 56.240 1.00 97.69 112 ARG A C 1
ATOM 924 O O . ARG A 1 112 ? -45.201 -15.627 56.479 1.00 97.69 112 ARG A O 1
ATOM 931 N N . LEU A 1 113 ? -43.143 -14.873 57.002 1.00 97.38 113 LEU A N 1
ATOM 932 C CA . LEU A 1 113 ? -42.982 -15.708 58.191 1.00 97.38 113 LEU A CA 1
ATOM 933 C C . LEU A 1 113 ? -43.990 -15.358 59.297 1.00 97.38 113 LEU A C 1
ATOM 935 O O . LEU A 1 113 ? -44.495 -16.268 59.949 1.00 97.38 113 LEU A O 1
ATOM 939 N N . GLU A 1 114 ? -44.330 -14.077 59.483 1.00 97.19 114 GLU A N 1
ATOM 940 C CA . GLU A 1 114 ? -45.311 -13.628 60.490 1.00 97.19 114 GLU A CA 1
ATOM 941 C C . GLU A 1 114 ? -46.715 -14.228 60.280 1.00 97.19 114 GLU A C 1
ATOM 943 O O . GLU A 1 114 ? -47.445 -14.437 61.248 1.00 97.19 114 GLU A O 1
ATOM 948 N N . ILE A 1 115 ? -47.074 -14.573 59.038 1.00 96.44 115 ILE A N 1
ATOM 949 C CA . ILE A 1 115 ? -48.348 -15.225 58.685 1.00 96.44 115 ILE A CA 1
ATOM 950 C C . ILE A 1 115 ? -48.210 -16.733 58.404 1.00 96.44 115 ILE A C 1
ATOM 952 O O . ILE A 1 115 ? -49.149 -17.358 57.914 1.00 96.44 115 ILE A O 1
ATOM 956 N N . GLY A 1 116 ? -47.050 -17.329 58.704 1.00 94.94 116 GLY A N 1
ATOM 957 C CA . GLY A 1 116 ? -46.804 -18.770 58.573 1.00 94.94 116 GLY A CA 1
ATOM 958 C C . GLY A 1 116 ? -46.453 -19.264 57.163 1.00 94.94 116 GLY A C 1
ATOM 959 O O . GLY A 1 116 ? -46.499 -20.469 56.920 1.00 94.94 116 GLY A O 1
ATOM 960 N N . LEU A 1 117 ? -46.099 -18.374 56.228 1.00 96.12 117 LEU A N 1
ATOM 961 C CA . LEU A 1 117 ? -45.594 -18.750 54.902 1.00 96.12 117 LEU A CA 1
ATOM 962 C C . LEU A 1 117 ? -44.072 -18.964 54.917 1.00 96.12 117 LEU A C 1
ATOM 964 O O . LEU A 1 117 ? -43.346 -18.341 55.689 1.00 96.12 117 LEU A O 1
ATOM 968 N N . SER A 1 118 ? -43.568 -19.811 54.014 1.00 93.44 118 SER A N 1
ATOM 969 C CA . SER A 1 118 ? -42.126 -19.999 53.810 1.00 93.44 118 SER A CA 1
ATOM 970 C C . SER A 1 118 ? -41.483 -18.794 53.113 1.00 93.44 118 SER A C 1
ATOM 972 O O . SER A 1 118 ? -42.139 -18.084 52.336 1.00 93.44 118 SER A O 1
ATOM 974 N N . LYS A 1 119 ? -40.181 -18.599 53.360 1.00 94.62 119 LYS A N 1
ATOM 975 C CA . LYS A 1 119 ? -39.346 -17.604 52.670 1.00 94.62 119 LYS A CA 1
ATOM 976 C C . LYS A 1 119 ? -39.355 -17.808 51.156 1.00 94.62 119 LYS A C 1
ATOM 978 O O . LYS A 1 119 ? -39.592 -18.922 50.681 1.00 94.62 119 LYS A O 1
ATOM 983 N N . LEU A 1 120 ? -39.108 -16.729 50.425 1.00 91.25 120 LEU A N 1
ATOM 984 C CA . LEU A 1 120 ? -38.878 -16.780 48.988 1.00 91.25 120 LEU A CA 1
ATOM 985 C C . LEU A 1 120 ? -37.464 -17.309 48.686 1.00 91.25 120 LEU A C 1
ATOM 987 O O . LEU A 1 120 ? -36.544 -17.029 49.470 1.00 91.25 120 LEU A O 1
ATOM 991 N N . PRO A 1 121 ? -37.288 -18.048 47.575 1.00 90.00 121 PRO A N 1
ATOM 992 C CA . PRO A 1 121 ? -35.970 -18.459 47.097 1.00 90.00 121 PRO A CA 1
ATOM 993 C C . PRO A 1 121 ? -35.024 -17.266 46.895 1.00 90.00 121 PRO A C 1
ATOM 995 O O . PRO A 1 121 ? -35.453 -16.116 46.760 1.00 90.00 121 PRO A O 1
ATOM 998 N N . GLU A 1 122 ? -33.720 -17.527 46.911 1.00 86.06 122 GLU A N 1
ATOM 999 C CA . GLU A 1 122 ? -32.727 -16.502 46.570 1.00 86.06 122 GLU A CA 1
ATOM 1000 C C . GLU A 1 122 ? -32.645 -16.289 45.054 1.00 86.06 122 GLU A C 1
ATOM 1002 O O . GLU A 1 122 ? -32.883 -17.208 44.272 1.00 86.06 122 GLU A O 1
ATOM 1007 N N . LEU A 1 123 ? -32.245 -15.087 44.616 1.00 84.12 123 LEU A N 1
ATOM 1008 C CA . LEU A 1 123 ? -32.178 -14.747 43.184 1.00 84.12 123 LEU A CA 1
ATOM 1009 C C . LEU A 1 123 ? -31.365 -15.755 42.359 1.00 84.12 123 LEU A C 1
ATOM 1011 O O . LEU A 1 123 ? -31.762 -16.098 41.251 1.00 84.12 123 LEU A O 1
ATOM 1015 N N . HIS A 1 124 ? -30.254 -16.259 42.902 1.00 81.94 124 HIS A N 1
ATOM 1016 C CA . HIS A 1 124 ? -29.409 -17.242 42.216 1.00 81.94 124 HIS A CA 1
ATOM 1017 C C . HIS A 1 124 ? -30.039 -18.646 42.137 1.00 81.94 124 HIS A C 1
ATOM 1019 O O . HIS A 1 124 ? -29.569 -19.490 41.378 1.00 81.94 124 HIS A O 1
ATOM 1025 N N . GLU A 1 125 ? -31.040 -18.935 42.977 1.00 82.88 125 GLU A N 1
ATOM 1026 C CA . GLU A 1 125 ? -31.801 -20.191 42.960 1.00 82.88 125 GLU A CA 1
ATOM 1027 C C . GLU A 1 125 ? -32.912 -20.128 41.912 1.00 82.88 125 GLU A C 1
ATOM 1029 O O . GLU A 1 125 ? -33.218 -21.143 41.289 1.00 82.88 125 GLU A O 1
ATOM 1034 N N . GLU A 1 126 ? -33.490 -18.941 41.703 1.00 81.31 126 GLU A N 1
ATOM 1035 C CA . GLU A 1 126 ? -34.523 -18.702 40.691 1.00 81.31 126 GLU A CA 1
ATOM 1036 C C . GLU A 1 126 ? -33.933 -18.577 39.284 1.00 81.31 126 GLU A C 1
ATOM 1038 O O . GLU A 1 126 ? -34.485 -19.130 38.332 1.00 81.31 126 GLU A O 1
ATOM 1043 N N . ASP A 1 127 ? -32.797 -17.889 39.145 1.00 79.75 127 ASP A N 1
ATOM 1044 C CA . ASP A 1 127 ? -32.122 -17.726 37.864 1.00 79.75 127 ASP A CA 1
ATOM 1045 C C . ASP A 1 127 ? -30.591 -17.748 38.021 1.00 79.75 127 ASP A C 1
ATOM 1047 O O . ASP A 1 127 ? -29.974 -16.941 38.720 1.00 79.75 127 ASP A O 1
ATOM 1051 N N . GLN A 1 128 ? -29.957 -18.678 37.301 1.00 76.50 128 GLN A N 1
ATOM 1052 C CA . GLN A 1 128 ? -28.505 -18.873 37.283 1.00 76.50 128 GLN A CA 1
ATOM 1053 C C . GLN A 1 128 ? -27.738 -17.670 36.704 1.00 76.50 128 GLN A C 1
ATOM 1055 O O . GLN A 1 128 ? -26.507 -17.620 36.806 1.00 76.50 128 GLN A O 1
ATOM 1060 N N . THR A 1 129 ? -28.431 -16.705 36.087 1.00 75.50 129 THR A N 1
ATOM 1061 C CA . THR A 1 129 ? -27.838 -15.438 35.637 1.00 75.50 129 THR A CA 1
ATOM 1062 C C . THR A 1 129 ? -27.378 -14.553 36.801 1.00 75.50 129 THR A C 1
ATOM 1064 O O . THR A 1 129 ? -26.397 -13.821 36.648 1.00 75.50 129 THR A O 1
ATOM 1067 N N . PHE A 1 130 ? -27.990 -14.667 37.986 1.00 75.94 130 PHE A N 1
ATOM 1068 C CA . PHE A 1 130 ? -27.594 -13.929 39.190 1.00 75.94 130 PHE A CA 1
ATOM 1069 C C . PHE A 1 130 ? -26.416 -14.600 39.901 1.00 75.94 130 PHE A C 1
ATOM 1071 O O . PHE A 1 130 ? -26.534 -15.120 41.009 1.00 75.94 130 PHE A O 1
ATOM 1078 N N . LYS A 1 131 ? -25.239 -14.588 39.271 1.00 75.38 131 LYS A N 1
ATOM 1079 C CA . LYS A 1 131 ? -24.019 -15.084 39.919 1.00 75.38 131 LYS A CA 1
ATOM 1080 C C . LYS A 1 131 ? -23.578 -14.122 41.032 1.00 75.38 131 LYS A C 1
ATOM 1082 O O . LYS A 1 131 ? -23.349 -12.951 40.734 1.00 75.38 131 LYS A O 1
ATOM 1087 N N . PRO A 1 132 ? -23.370 -14.587 42.278 1.00 67.25 132 PRO A N 1
ATOM 1088 C CA . PRO A 1 132 ? -22.915 -13.729 43.378 1.00 67.25 132 PRO A CA 1
ATOM 1089 C C . PRO A 1 132 ? -21.602 -12.989 43.068 1.00 67.25 132 PRO A C 1
ATOM 1091 O O . PRO A 1 132 ? -21.461 -11.808 43.382 1.00 67.25 132 PRO A O 1
ATOM 1094 N N . GLU A 1 133 ? -20.686 -13.647 42.347 1.00 69.00 133 GLU A N 1
ATOM 1095 C CA . GLU A 1 133 ? -19.388 -13.090 41.932 1.00 69.00 133 GLU A CA 1
ATOM 1096 C C . GLU A 1 133 ? -19.506 -11.869 41.003 1.00 69.00 133 GLU A C 1
ATOM 1098 O O . GLU A 1 133 ? -18.597 -11.038 40.947 1.00 69.00 133 GLU A O 1
ATOM 1103 N N . PHE A 1 134 ? -20.640 -11.716 40.307 1.00 71.12 134 PHE A N 1
ATOM 1104 C CA . PHE A 1 134 ? -20.903 -10.586 39.414 1.00 71.12 134 PHE A CA 1
ATOM 1105 C C . PHE A 1 134 ? -20.876 -9.251 40.169 1.00 71.12 134 PHE A C 1
ATOM 1107 O O . PHE A 1 134 ? -20.453 -8.229 39.635 1.00 71.12 134 PHE A O 1
ATOM 1114 N N . PHE A 1 135 ? -21.265 -9.252 41.445 1.00 70.62 135 PHE A N 1
ATOM 1115 C CA . PHE A 1 135 ? -21.352 -8.041 42.256 1.00 70.62 135 PHE A CA 1
ATOM 1116 C C . PHE A 1 135 ? -20.067 -7.741 43.044 1.00 70.62 135 PHE A C 1
ATOM 1118 O O . PHE A 1 135 ? -19.890 -6.605 43.492 1.00 70.62 135 PHE A O 1
ATOM 1125 N N . GLU A 1 136 ? -19.149 -8.706 43.184 1.00 64.56 136 GLU A N 1
ATOM 1126 C CA . GLU A 1 136 ? -18.025 -8.607 44.126 1.00 64.56 136 GLU A CA 1
ATOM 1127 C C . GLU A 1 136 ? -16.744 -7.990 43.550 1.00 64.56 136 GLU A C 1
ATOM 1129 O O . GLU A 1 136 ? -16.110 -7.222 44.273 1.00 64.56 136 GLU A O 1
ATOM 1134 N N . LYS A 1 137 ? -16.362 -8.244 42.286 1.00 56.44 137 LYS A N 1
ATOM 1135 C CA . LYS A 1 137 ? -15.295 -7.510 41.554 1.00 56.44 137 LYS A CA 1
ATOM 1136 C C . LYS A 1 137 ? -15.013 -8.155 40.198 1.00 56.44 137 LYS A C 1
ATOM 1138 O O . LYS A 1 137 ? -14.466 -9.248 40.136 1.00 56.44 137 LYS A O 1
ATOM 1143 N N . GLN A 1 138 ? -15.231 -7.413 39.115 1.00 54.56 138 GLN A N 1
ATOM 1144 C CA . GLN A 1 138 ? -14.715 -7.784 37.799 1.00 54.56 138 GLN A CA 1
ATOM 1145 C C . GLN A 1 138 ? -13.998 -6.584 37.180 1.00 54.56 138 GLN A C 1
ATOM 1147 O O . GLN A 1 138 ? -14.608 -5.716 36.564 1.00 54.56 138 GLN A O 1
ATOM 1152 N N . LYS A 1 139 ? -12.682 -6.507 37.395 1.00 51.81 139 LYS A N 1
ATOM 1153 C CA . LYS A 1 139 ? -11.811 -5.555 36.703 1.00 51.81 139 LYS A CA 1
ATOM 1154 C C . LYS A 1 139 ? -11.130 -6.312 35.565 1.00 51.81 139 LYS A C 1
ATOM 1156 O O . LYS A 1 139 ? -10.010 -6.784 35.706 1.00 51.81 139 LYS A O 1
ATOM 1161 N N . THR A 1 140 ? -11.854 -6.525 34.469 1.00 51.81 140 THR A N 1
ATOM 1162 C CA . THR A 1 140 ? -11.236 -7.010 33.229 1.00 51.81 140 THR A CA 1
ATOM 1163 C C . THR A 1 140 ? -10.598 -5.801 32.562 1.00 51.81 140 THR A C 1
ATOM 1165 O O . THR A 1 140 ? -11.303 -4.997 31.955 1.00 51.81 140 THR A O 1
ATOM 1168 N N . GLU A 1 141 ? -9.297 -5.644 32.783 1.00 50.88 141 GLU A N 1
ATOM 1169 C CA . GLU A 1 141 ? -8.447 -4.620 32.180 1.00 50.88 141 GLU A CA 1
ATOM 1170 C C . GLU A 1 141 ? -7.869 -5.212 30.890 1.00 50.88 141 GLU A C 1
ATOM 1172 O O . GLU A 1 141 ? -7.086 -6.162 30.933 1.00 50.88 141 GLU A O 1
ATOM 1177 N N . TRP A 1 142 ? -8.317 -4.722 29.732 1.00 50.50 142 TRP A N 1
ATOM 1178 C CA . TRP A 1 142 ? -7.677 -5.055 28.463 1.00 50.50 142 TRP A CA 1
ATOM 1179 C C . TRP A 1 142 ? -6.293 -4.396 28.432 1.00 50.50 142 TRP A C 1
ATOM 1181 O O . TRP A 1 142 ? -6.166 -3.184 28.267 1.00 50.50 142 TRP A O 1
ATOM 1191 N N . HIS A 1 143 ? -5.241 -5.194 28.619 1.00 50.94 143 HIS A N 1
ATOM 1192 C CA . HIS A 1 143 ? -3.864 -4.727 28.490 1.00 50.94 143 HIS A CA 1
ATOM 1193 C C . HIS A 1 143 ? -3.500 -4.571 27.013 1.00 50.94 143 HIS A C 1
ATOM 1195 O O . HIS A 1 143 ? -3.186 -5.531 26.316 1.00 50.94 143 HIS A O 1
ATOM 1201 N N . GLN A 1 144 ? -3.511 -3.327 26.547 1.00 49.28 144 GLN A N 1
ATOM 1202 C CA . GLN A 1 144 ? -2.986 -2.914 25.248 1.00 49.28 144 GLN A CA 1
ATOM 1203 C C . GLN A 1 144 ? -1.464 -2.667 25.314 1.00 49.28 144 GLN A C 1
ATOM 1205 O O . GLN A 1 144 ? -0.972 -1.645 24.844 1.00 49.28 144 GLN A O 1
ATOM 1210 N N . SER A 1 145 ? -0.706 -3.536 25.989 1.00 41.97 145 SER A N 1
ATOM 1211 C CA . SER A 1 145 ? 0.702 -3.249 26.323 1.00 41.97 145 SER A CA 1
ATOM 1212 C C . SER A 1 145 ? 1.742 -4.086 25.581 1.00 41.97 145 SER A C 1
ATOM 1214 O O . SER A 1 145 ? 2.915 -3.751 25.671 1.00 41.97 145 SER A O 1
ATOM 1216 N N . ASP A 1 146 ? 1.355 -5.079 24.777 1.00 42.78 146 ASP A N 1
ATOM 1217 C CA . ASP A 1 146 ? 2.341 -5.969 24.135 1.00 42.78 146 ASP A CA 1
ATOM 1218 C C . ASP A 1 146 ? 2.579 -5.694 22.637 1.00 42.78 146 ASP A C 1
ATOM 1220 O O . ASP A 1 146 ? 3.370 -6.387 22.003 1.00 42.78 146 ASP A O 1
ATOM 1224 N N . LEU A 1 147 ? 1.937 -4.675 22.049 1.00 47.03 147 LEU A N 1
ATOM 1225 C CA . LEU A 1 147 ? 2.058 -4.375 20.611 1.00 47.03 147 LEU A CA 1
ATOM 1226 C C . LEU A 1 147 ? 2.589 -2.970 20.296 1.00 47.03 147 LEU A C 1
ATOM 1228 O O . LEU A 1 147 ? 2.376 -2.459 19.199 1.00 47.03 147 LEU A O 1
ATOM 1232 N N . THR A 1 148 ? 3.275 -2.330 21.243 1.00 45.72 148 THR A N 1
ATOM 1233 C CA . THR A 1 148 ? 3.823 -0.973 21.055 1.00 45.72 148 THR A CA 1
ATOM 1234 C C . THR A 1 148 ? 5.325 -0.945 20.774 1.00 45.72 148 THR A C 1
ATOM 1236 O O . THR A 1 148 ? 5.876 0.136 20.585 1.00 45.72 148 THR A O 1
ATOM 1239 N N . GLU A 1 149 ? 6.007 -2.091 20.683 1.00 42.59 149 GLU A N 1
ATOM 1240 C CA . GLU A 1 149 ? 7.467 -2.107 20.524 1.00 42.59 149 GLU A CA 1
ATOM 1241 C C . GLU A 1 149 ? 7.958 -3.025 19.400 1.00 42.59 149 GLU A C 1
ATOM 1243 O O . GLU A 1 149 ? 8.766 -3.927 19.576 1.00 42.59 149 GLU A O 1
ATOM 1248 N N . ALA A 1 150 ? 7.522 -2.719 18.183 1.00 42.78 150 ALA A N 1
ATOM 1249 C CA . ALA A 1 150 ? 8.435 -2.754 17.048 1.00 42.78 150 ALA A CA 1
ATOM 1250 C C . ALA A 1 150 ? 8.613 -1.301 16.609 1.00 42.78 150 ALA A C 1
ATOM 1252 O O . ALA A 1 150 ? 7.896 -0.806 15.739 1.00 42.78 150 ALA A O 1
ATOM 1253 N N . ALA A 1 151 ? 9.500 -0.586 17.308 1.00 46.12 151 ALA A N 1
ATOM 1254 C CA . ALA A 1 151 ? 9.837 0.797 17.015 1.00 46.12 151 ALA A CA 1
ATOM 1255 C C . ALA A 1 151 ? 10.125 0.946 15.515 1.00 46.12 151 ALA A C 1
ATOM 1257 O O . ALA A 1 151 ? 11.133 0.454 15.002 1.00 46.12 151 ALA A O 1
ATOM 1258 N N . LEU A 1 152 ? 9.216 1.618 14.804 1.00 54.00 152 LEU A N 1
ATOM 1259 C CA . LEU A 1 152 ? 9.468 2.062 13.443 1.00 54.00 152 LEU A CA 1
ATOM 1260 C C . LEU A 1 152 ? 10.782 2.857 13.469 1.00 54.00 152 LEU A C 1
ATOM 1262 O O . LEU A 1 152 ? 10.932 3.740 14.321 1.00 54.00 152 LEU A O 1
ATOM 1266 N N . PRO A 1 153 ? 11.748 2.567 12.580 1.00 55.12 153 PRO A N 1
ATOM 1267 C CA . PRO A 1 153 ? 13.023 3.264 12.588 1.00 55.12 153 PRO A CA 1
ATOM 1268 C C . PRO A 1 153 ? 12.776 4.778 12.487 1.00 55.12 153 PRO A C 1
ATOM 1270 O O . PRO A 1 153 ? 11.885 5.200 11.741 1.00 55.12 153 PRO A O 1
ATOM 1273 N N . PRO A 1 154 ? 13.559 5.617 13.191 1.00 56.69 154 PRO A N 1
ATOM 1274 C CA . PRO A 1 154 ? 13.300 7.056 13.320 1.00 56.69 154 PRO A CA 1
ATOM 1275 C C . PRO A 1 154 ? 13.166 7.787 11.971 1.00 56.69 154 PRO A C 1
ATOM 1277 O O . PRO A 1 154 ? 12.491 8.811 11.881 1.00 56.69 154 PRO A O 1
ATOM 1280 N N . SER A 1 155 ? 13.727 7.223 10.895 1.00 58.12 155 SER A N 1
ATOM 1281 C CA . SER A 1 155 ? 13.586 7.730 9.525 1.00 58.12 155 SER A CA 1
ATOM 1282 C C . SER A 1 155 ? 12.158 7.668 8.961 1.00 58.12 155 SER A C 1
ATOM 1284 O O . SER A 1 155 ? 11.833 8.480 8.098 1.00 58.12 155 SER A O 1
ATOM 1286 N N . LEU A 1 156 ? 11.314 6.725 9.394 1.00 55.19 156 LEU A N 1
ATOM 1287 C CA . LEU A 1 156 ? 9.910 6.633 8.964 1.00 55.19 156 LEU A CA 1
ATOM 1288 C C . LEU A 1 156 ? 9.008 7.506 9.844 1.00 55.19 156 LEU A C 1
ATOM 1290 O O . LEU A 1 156 ? 8.127 8.187 9.328 1.00 55.19 156 LEU A O 1
ATOM 1294 N N . ALA A 1 157 ? 9.281 7.566 11.150 1.00 58.31 157 ALA A N 1
ATOM 1295 C CA . ALA A 1 157 ? 8.534 8.405 12.088 1.00 58.31 157 ALA A CA 1
ATOM 1296 C C . ALA A 1 157 ? 8.645 9.909 11.755 1.00 58.31 157 ALA A C 1
ATOM 1298 O O . ALA A 1 157 ? 7.644 10.628 11.783 1.00 58.31 157 ALA A O 1
ATOM 1299 N N . ALA A 1 158 ? 9.834 10.374 11.354 1.00 55.06 158 ALA A N 1
ATOM 1300 C CA . ALA A 1 158 ? 10.060 11.770 10.969 1.00 55.06 158 ALA A CA 1
ATOM 1301 C C . ALA A 1 158 ? 9.302 12.181 9.689 1.00 55.06 158 ALA A C 1
ATOM 1303 O O . ALA A 1 158 ? 8.802 13.303 9.600 1.00 55.06 158 ALA A O 1
ATOM 1304 N N . ALA A 1 159 ? 9.164 11.271 8.716 1.00 56.88 159 ALA A N 1
ATOM 1305 C CA . ALA A 1 159 ? 8.444 11.536 7.468 1.00 56.88 159 ALA A CA 1
ATOM 1306 C C . ALA A 1 159 ? 6.927 11.677 7.687 1.00 56.88 159 ALA A C 1
ATOM 1308 O O . ALA A 1 159 ? 6.281 12.510 7.054 1.00 56.88 159 ALA A O 1
ATOM 1309 N N . VAL A 1 160 ? 6.363 10.904 8.622 1.00 59.03 160 VAL A N 1
ATOM 1310 C CA . VAL A 1 160 ? 4.936 10.979 8.976 1.00 59.03 160 VAL A CA 1
ATOM 1311 C C . VAL A 1 160 ? 4.625 12.263 9.758 1.00 59.03 160 VAL A C 1
ATOM 1313 O O . VAL A 1 160 ? 3.607 12.904 9.501 1.00 59.03 160 VAL A O 1
ATOM 1316 N N . GLN A 1 161 ? 5.523 12.700 10.650 1.00 58.84 161 GLN A N 1
ATOM 1317 C CA . GLN A 1 161 ? 5.351 13.947 11.408 1.00 58.84 161 GLN A CA 1
ATOM 1318 C C . GLN A 1 161 ? 5.482 15.211 10.547 1.00 58.84 161 GLN A C 1
ATOM 1320 O O . GLN A 1 161 ? 4.769 16.183 10.789 1.00 58.84 161 GLN A O 1
ATOM 1325 N N . GLN A 1 162 ? 6.331 15.217 9.512 1.00 56.16 162 GLN A N 1
ATOM 1326 C CA . GLN A 1 162 ? 6.467 16.388 8.636 1.00 56.16 162 GLN A CA 1
ATOM 1327 C C . GLN A 1 162 ? 5.234 16.665 7.761 1.00 56.16 162 GLN A C 1
ATOM 1329 O O . GLN A 1 162 ? 5.068 17.801 7.316 1.00 56.16 162 GLN A O 1
ATOM 1334 N N . MET A 1 163 ? 4.353 15.681 7.540 1.00 53.19 163 MET A N 1
ATOM 1335 C CA . MET A 1 163 ? 3.134 15.873 6.742 1.00 53.19 163 MET A CA 1
ATOM 1336 C C . MET A 1 163 ? 1.909 16.288 7.581 1.00 53.19 163 MET A C 1
ATOM 1338 O O . MET A 1 163 ? 0.888 16.687 7.025 1.00 53.19 163 MET A O 1
ATOM 1342 N N . GLN A 1 164 ? 2.015 16.272 8.915 1.00 50.34 164 GLN A N 1
ATOM 1343 C CA . GLN A 1 164 ? 1.002 16.792 9.842 1.00 50.34 164 GLN A CA 1
ATOM 1344 C C . GLN A 1 164 ? 1.313 18.246 10.230 1.00 50.34 164 GLN A C 1
ATOM 1346 O O . GLN A 1 164 ? 1.645 18.556 11.370 1.00 50.34 164 GLN A O 1
ATOM 1351 N N . GLN A 1 165 ? 1.196 19.167 9.272 1.00 38.88 165 GLN A N 1
ATOM 1352 C CA . GLN A 1 165 ? 1.088 20.599 9.580 1.00 38.88 165 GLN A CA 1
ATOM 1353 C C . GLN A 1 165 ? -0.393 20.963 9.822 1.00 38.88 165 GLN A C 1
ATOM 1355 O O . GLN A 1 165 ? -1.244 20.620 8.998 1.00 38.88 165 GLN A O 1
ATOM 1360 N N . PRO A 1 166 ? -0.739 21.659 10.924 1.00 45.19 166 PRO A N 1
ATOM 1361 C CA . PRO A 1 166 ? -2.120 21.967 11.274 1.00 45.19 166 PRO A CA 1
ATOM 1362 C C . PRO A 1 166 ? -2.591 23.269 10.605 1.00 45.19 166 PRO A C 1
ATOM 1364 O O . PRO A 1 166 ? -2.155 24.365 10.952 1.00 45.19 166 PRO A O 1
ATOM 1367 N N . GLY A 1 167 ? -3.545 23.153 9.678 1.00 35.72 167 GLY A N 1
ATOM 1368 C CA . GLY A 1 167 ? -4.210 24.274 9.009 1.00 35.72 167 GLY A CA 1
ATOM 1369 C C . GLY A 1 167 ? -5.736 24.230 9.142 1.00 35.72 167 GLY A C 1
ATOM 1370 O O . GLY A 1 167 ? -6.416 23.721 8.268 1.00 35.72 167 GLY A O 1
ATOM 1371 N N . ARG A 1 168 ? -6.250 24.802 10.240 1.00 37.34 168 ARG A N 1
ATOM 1372 C CA . ARG A 1 168 ? -7.548 25.504 10.406 1.00 37.34 168 ARG A CA 1
ATOM 1373 C C 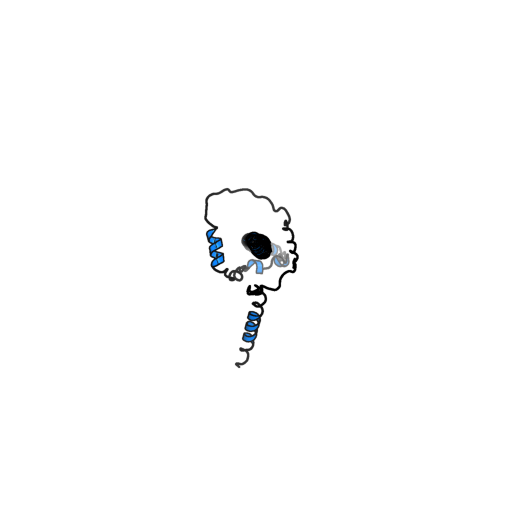. ARG A 1 168 ? -8.883 24.880 9.896 1.00 37.34 168 ARG A C 1
ATOM 1375 O O . ARG A 1 168 ? -9.249 25.006 8.737 1.00 37.34 168 ARG A O 1
ATOM 1382 N N . SER A 1 169 ? -9.729 24.581 10.896 1.00 36.28 169 SER A N 1
ATOM 1383 C CA . SER A 1 169 ? -11.172 24.934 11.037 1.00 36.28 169 SER A CA 1
ATOM 1384 C C . SER A 1 169 ? -12.278 23.942 10.618 1.00 36.28 169 SER A C 1
ATOM 1386 O O . SER A 1 169 ? -12.673 23.873 9.465 1.00 36.28 169 SER A O 1
ATOM 1388 N N . LYS A 1 170 ? -12.869 23.323 11.655 1.00 39.28 170 LYS A N 1
ATOM 1389 C CA . LYS A 1 170 ? -14.307 23.096 11.948 1.00 39.28 170 LYS A CA 1
ATOM 1390 C C . LYS A 1 170 ? -15.314 22.966 10.785 1.00 39.28 170 LYS A C 1
ATOM 1392 O O . LYS A 1 170 ? -15.694 23.971 10.196 1.00 39.28 170 LYS A O 1
ATOM 1397 N N . ALA A 1 171 ? -15.968 21.802 10.723 1.00 30.95 171 ALA A N 1
ATOM 1398 C CA . ALA A 1 171 ? -17.432 21.692 10.674 1.00 30.95 171 ALA A CA 1
ATOM 1399 C C . ALA A 1 171 ? -17.875 20.335 11.258 1.00 30.95 171 ALA A C 1
ATOM 1401 O O . ALA A 1 171 ? -17.373 19.287 10.863 1.00 30.95 171 ALA A O 1
ATOM 1402 N N . LEU A 1 172 ? -18.771 20.385 12.247 1.00 39.31 172 LEU A N 1
ATOM 1403 C CA . LEU A 1 172 ? -19.540 19.242 12.736 1.00 39.31 172 LEU A CA 1
ATOM 1404 C C . LEU A 1 172 ? -20.647 18.880 11.730 1.00 39.31 172 LEU A C 1
ATOM 1406 O O . LEU A 1 172 ? -21.146 19.765 11.043 1.00 39.31 172 LEU A O 1
ATOM 1410 N N . ALA A 1 173 ? -21.099 17.624 11.832 1.00 40.94 173 ALA A N 1
ATOM 1411 C CA . ALA A 1 173 ? -22.333 17.037 11.296 1.00 40.94 173 ALA A CA 1
ATOM 1412 C C . ALA A 1 173 ? -22.309 16.628 9.812 1.00 40.94 173 ALA A C 1
ATOM 1414 O O . ALA A 1 173 ? -22.404 17.464 8.928 1.00 40.94 173 ALA A O 1
ATOM 1415 N N . GLU A 1 174 ? -22.236 15.322 9.535 1.00 30.33 174 GLU A N 1
ATOM 1416 C CA . GLU A 1 174 ? -23.416 14.475 9.290 1.00 30.33 174 GLU A CA 1
ATOM 1417 C C . GLU A 1 174 ? -22.990 12.994 9.199 1.00 30.33 174 GLU A C 1
ATOM 1419 O O . GLU A 1 174 ? -21.904 12.666 8.727 1.00 30.33 174 GLU A O 1
ATOM 1424 N N . ARG A 1 175 ? -23.832 12.086 9.696 1.00 42.84 175 ARG A N 1
ATOM 1425 C CA . ARG A 1 175 ? -23.652 10.626 9.649 1.00 42.84 175 ARG A CA 1
ATOM 1426 C C . ARG A 1 175 ? -24.236 10.067 8.345 1.00 42.84 175 ARG A C 1
ATOM 1428 O O . ARG A 1 175 ? -25.374 10.397 8.034 1.00 42.84 175 ARG A O 1
ATOM 1435 N N . PRO A 1 176 ? -23.575 9.080 7.718 1.00 36.31 176 PRO A N 1
ATOM 1436 C CA . PRO A 1 176 ? -24.285 7.925 7.143 1.00 36.31 176 PRO A CA 1
ATOM 1437 C C . PRO A 1 176 ? -23.654 6.603 7.641 1.00 36.31 176 PRO A C 1
ATOM 1439 O O . PRO A 1 176 ? -22.447 6.425 7.583 1.00 36.31 176 PRO A O 1
ATOM 1442 N N . GLN A 1 177 ? -24.379 5.781 8.413 1.00 39.66 177 GLN A N 1
ATOM 1443 C CA . GLN A 1 177 ? -24.902 4.448 8.023 1.00 39.66 177 GLN A CA 1
ATOM 1444 C C . GLN A 1 177 ? -23.871 3.498 7.359 1.00 39.66 177 GLN A C 1
ATOM 1446 O O . GLN A 1 177 ? -23.281 3.860 6.345 1.00 39.66 177 GLN A O 1
ATOM 1451 N N . PRO A 1 178 ? -23.679 2.262 7.874 1.00 40.78 178 PRO A N 1
ATOM 1452 C CA . PRO A 1 178 ? -22.673 1.340 7.365 1.00 40.78 178 PRO A CA 1
ATOM 1453 C C . PRO A 1 178 ? -23.212 0.644 6.110 1.00 40.78 178 PRO A C 1
ATOM 1455 O O . PRO A 1 178 ? -23.943 -0.341 6.197 1.00 40.78 178 PRO A O 1
ATOM 1458 N N . SER A 1 179 ? -22.881 1.159 4.925 1.00 36.31 179 SER A N 1
ATOM 1459 C CA . SER A 1 179 ? -23.201 0.481 3.670 1.00 36.31 179 SER A CA 1
ATOM 1460 C C . SER A 1 179 ? -22.003 -0.307 3.151 1.00 36.31 179 SER A C 1
ATOM 1462 O O . SER A 1 179 ? -21.000 0.271 2.747 1.00 36.31 179 SER A O 1
ATOM 1464 N N . ALA A 1 180 ? -22.203 -1.623 3.125 1.00 36.44 180 ALA A N 1
ATOM 1465 C CA . ALA A 1 180 ? -21.727 -2.575 2.132 1.00 36.44 180 ALA A CA 1
ATOM 1466 C C . ALA A 1 180 ? -20.211 -2.673 1.874 1.00 36.44 180 ALA A C 1
ATOM 1468 O O . ALA A 1 180 ? -19.600 -1.857 1.200 1.00 36.44 180 ALA A O 1
ATOM 1469 N N . PHE A 1 181 ? -19.681 -3.820 2.307 1.00 41.72 181 PHE A N 1
ATOM 1470 C CA . PHE A 1 181 ? -18.974 -4.752 1.430 1.00 41.72 181 PHE A CA 1
ATOM 1471 C C . PHE A 1 181 ? -17.830 -4.147 0.603 1.00 41.72 181 PHE A C 1
ATOM 1473 O O . PHE A 1 181 ? -18.022 -3.599 -0.480 1.00 41.72 181 PHE A O 1
ATOM 1480 N N . ARG A 1 182 ? -16.623 -4.329 1.153 1.00 46.56 182 ARG A N 1
ATOM 1481 C CA . ARG A 1 182 ? -15.307 -4.180 0.526 1.00 46.56 182 ARG A CA 1
ATOM 1482 C C . ARG A 1 182 ? -15.366 -4.161 -1.006 1.00 46.56 182 ARG A C 1
ATOM 1484 O O . ARG A 1 182 ? -15.527 -5.203 -1.637 1.00 46.56 182 ARG A O 1
ATOM 1491 N N . GLN A 1 183 ? -15.127 -2.992 -1.595 1.00 42.84 183 GLN A N 1
ATOM 1492 C CA . GLN A 1 183 ? -14.547 -2.951 -2.929 1.00 42.84 183 GLN A CA 1
ATOM 1493 C C . GLN A 1 183 ? -13.109 -3.445 -2.796 1.00 42.84 183 GLN A C 1
ATOM 1495 O O . GLN A 1 183 ? -12.240 -2.770 -2.250 1.00 42.84 183 GLN A O 1
ATOM 1500 N N . GLN A 1 184 ? -12.907 -4.689 -3.215 1.00 42.28 184 GLN A N 1
ATOM 1501 C CA . GLN A 1 184 ? -11.592 -5.260 -3.443 1.00 42.28 184 GLN A CA 1
ATOM 1502 C C . GLN A 1 184 ? -10.924 -4.465 -4.579 1.00 42.28 184 GLN A C 1
ATOM 1504 O O . GLN A 1 184 ? -11.523 -4.365 -5.654 1.00 42.28 184 GLN A O 1
ATOM 1509 N N . PRO A 1 185 ? -9.709 -3.919 -4.403 1.00 39.50 185 PRO A N 1
ATOM 1510 C CA . PRO A 1 185 ? -8.906 -3.532 -5.556 1.00 39.50 185 PRO A CA 1
ATOM 1511 C C . PRO A 1 185 ? -8.593 -4.788 -6.399 1.00 39.50 185 PRO A C 1
ATOM 1513 O O . PRO A 1 185 ? -8.494 -5.890 -5.844 1.00 39.50 185 PRO A O 1
ATOM 1516 N N . PRO A 1 186 ? -8.503 -4.672 -7.740 1.00 44.84 186 PRO A N 1
ATOM 1517 C CA . PRO A 1 186 ? -8.345 -5.829 -8.614 1.00 44.84 186 PRO A CA 1
ATOM 1518 C C . PRO A 1 186 ? -6.996 -6.523 -8.366 1.00 44.84 186 PRO A C 1
ATOM 1520 O O . PRO A 1 186 ? -6.026 -5.859 -7.995 1.00 44.84 186 PRO A O 1
ATOM 1523 N N . PRO A 1 187 ? -6.901 -7.846 -8.598 1.00 49.12 187 PRO A N 1
ATOM 1524 C CA . PRO A 1 187 ? -5.651 -8.573 -8.422 1.00 49.12 187 PRO A CA 1
ATOM 1525 C C . PRO A 1 187 ? -4.606 -8.05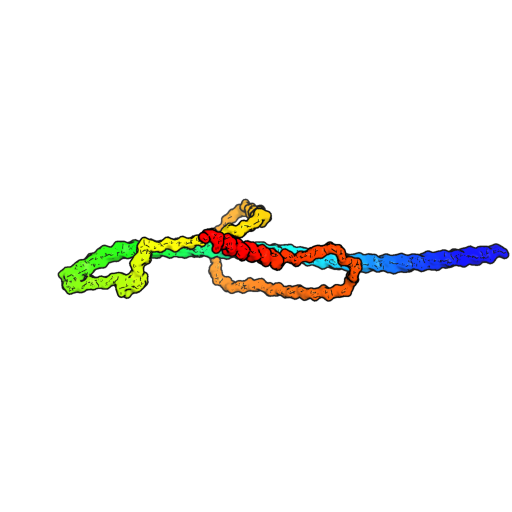6 -9.416 1.00 49.12 187 PRO A C 1
ATOM 1527 O O . PRO A 1 187 ? -4.860 -8.002 -10.624 1.00 49.12 187 PRO A O 1
ATOM 1530 N N . MET A 1 188 ? -3.428 -7.687 -8.906 1.00 40.50 188 MET A N 1
ATOM 1531 C CA . MET A 1 188 ? -2.283 -7.337 -9.742 1.00 40.50 188 MET A CA 1
ATOM 1532 C C . MET A 1 188 ? -1.933 -8.542 -10.617 1.00 40.50 188 MET A C 1
ATOM 1534 O O . MET A 1 188 ? -1.639 -9.632 -10.125 1.00 40.50 188 MET A O 1
ATOM 1538 N N . LYS A 1 189 ? -2.035 -8.367 -11.937 1.00 43.72 189 LYS A N 1
ATOM 1539 C CA . LYS A 1 189 ? -1.607 -9.384 -12.895 1.00 43.72 189 LYS A CA 1
ATOM 1540 C C . LYS A 1 189 ? -0.090 -9.497 -12.816 1.00 43.72 189 LYS A C 1
ATOM 1542 O O . LYS A 1 189 ? 0.604 -8.501 -12.976 1.00 43.72 189 LYS A O 1
ATOM 1547 N N . ALA A 1 190 ? 0.386 -10.720 -12.607 1.00 47.34 190 ALA A N 1
ATOM 1548 C CA . ALA A 1 190 ? 1.788 -11.083 -12.710 1.00 47.34 190 ALA A CA 1
ATOM 1549 C C . ALA A 1 190 ? 2.361 -10.626 -14.062 1.00 47.34 190 ALA A C 1
ATOM 1551 O O . ALA A 1 190 ? 1.916 -11.082 -15.120 1.00 47.34 190 ALA A O 1
ATOM 1552 N N . SER A 1 191 ? 3.342 -9.727 -14.021 1.00 40.16 191 SER A N 1
ATOM 1553 C CA . SER A 1 191 ? 4.163 -9.374 -15.174 1.00 40.16 191 SER A CA 1
ATOM 1554 C C . SER A 1 191 ? 5.007 -10.594 -15.531 1.00 40.16 191 SER A C 1
ATOM 1556 O O . SER A 1 191 ? 5.882 -11.031 -14.785 1.00 40.16 191 SER A O 1
ATOM 1558 N N . VAL A 1 192 ? 4.675 -11.186 -16.670 1.00 36.03 192 VAL A N 1
ATOM 1559 C CA . VAL A 1 192 ? 5.388 -12.290 -17.301 1.00 36.03 192 VAL A CA 1
ATOM 1560 C C . VAL A 1 192 ? 6.836 -11.863 -17.547 1.00 36.03 192 VAL A C 1
ATOM 1562 O O . VAL A 1 192 ? 7.082 -10.842 -18.185 1.00 36.03 192 VAL A O 1
ATOM 1565 N N . LEU A 1 193 ? 7.785 -12.663 -17.059 1.00 44.53 193 LEU A N 1
ATOM 1566 C CA . LEU A 1 193 ? 9.192 -12.618 -17.451 1.00 44.53 193 LEU A CA 1
ATOM 1567 C C . LEU A 1 193 ? 9.294 -12.727 -18.979 1.00 44.53 193 LEU A C 1
ATOM 1569 O O . LEU A 1 193 ? 9.229 -13.824 -19.532 1.00 44.53 193 LEU A O 1
ATOM 1573 N N . VAL A 1 194 ? 9.482 -11.603 -19.666 1.00 37.69 194 VAL A N 1
ATOM 1574 C CA . VAL A 1 194 ? 9.970 -11.603 -21.047 1.00 37.69 194 VAL A CA 1
ATOM 1575 C C . VAL A 1 194 ? 11.491 -11.563 -20.979 1.00 37.69 194 VAL A C 1
ATOM 1577 O O . VAL A 1 194 ? 12.124 -10.518 -21.080 1.00 37.69 194 VAL A O 1
ATOM 1580 N N . LEU A 1 195 ? 12.090 -12.740 -20.786 1.00 46.31 195 LEU A N 1
ATOM 1581 C CA . LEU A 1 195 ? 13.455 -12.964 -21.246 1.00 46.31 195 LEU A CA 1
ATOM 1582 C C . LEU A 1 195 ? 13.408 -12.995 -22.777 1.00 46.31 195 LEU A C 1
ATOM 1584 O O . LEU A 1 195 ? 12.906 -13.958 -23.355 1.00 46.31 195 LEU A O 1
ATOM 1588 N N . SER A 1 196 ? 13.955 -11.967 -23.425 1.00 31.59 196 SER A N 1
ATOM 1589 C CA . SER A 1 196 ? 14.393 -12.062 -24.821 1.00 31.59 196 SER A CA 1
ATOM 1590 C C . SER A 1 196 ? 15.925 -12.054 -24.894 1.00 31.59 196 SER A C 1
ATOM 1592 O O . SER A 1 196 ? 16.566 -11.366 -24.097 1.00 31.59 196 SER A O 1
ATOM 1594 N N . PRO A 1 197 ? 16.539 -12.836 -25.804 1.00 48.66 197 PRO A N 1
ATOM 1595 C CA . PRO A 1 197 ? 17.955 -13.164 -25.738 1.00 48.66 197 PRO A CA 1
ATOM 1596 C C . PRO A 1 197 ? 18.765 -12.328 -26.734 1.00 48.66 197 PRO A C 1
ATOM 1598 O O . PRO A 1 197 ? 18.590 -12.483 -27.938 1.00 48.66 197 PRO A O 1
ATOM 1601 N N . ALA A 1 198 ? 19.707 -11.504 -26.267 1.00 32.47 198 ALA A N 1
ATOM 1602 C CA . ALA A 1 198 ? 20.825 -11.067 -27.105 1.00 32.47 198 ALA A CA 1
ATOM 1603 C C . ALA A 1 198 ? 21.992 -10.483 -26.291 1.00 32.47 198 ALA A C 1
ATOM 1605 O O . ALA A 1 198 ? 21.841 -9.496 -25.583 1.00 32.47 198 ALA A O 1
ATOM 1606 N N . ASN A 1 199 ? 23.172 -11.057 -26.545 1.00 31.34 199 ASN A N 1
ATOM 1607 C CA . ASN A 1 199 ? 24.530 -10.532 -26.346 1.00 31.34 199 ASN A CA 1
ATOM 1608 C C . ASN A 1 199 ? 25.274 -10.865 -25.018 1.00 31.34 199 ASN A C 1
ATOM 1610 O O . ASN A 1 199 ? 25.032 -10.239 -23.988 1.00 31.34 199 ASN A O 1
ATOM 1614 N N . PRO A 1 200 ? 26.237 -11.819 -25.025 1.00 34.25 200 PRO A N 1
ATOM 1615 C CA . PRO A 1 200 ? 26.942 -12.287 -23.825 1.00 34.25 200 PRO A CA 1
ATOM 1616 C C . PRO A 1 200 ? 28.200 -11.484 -23.429 1.00 34.25 200 PRO A C 1
ATOM 1618 O O . PRO A 1 200 ? 28.992 -11.972 -22.626 1.00 34.25 200 PRO A O 1
ATOM 1621 N N . SER A 1 201 ? 28.423 -10.272 -23.947 1.00 40.88 201 SER A N 1
ATOM 1622 C CA . SER A 1 201 ? 29.724 -9.591 -23.778 1.00 40.88 201 SER A CA 1
ATOM 1623 C C . SER A 1 201 ? 29.816 -8.481 -22.728 1.00 40.88 201 SER A C 1
ATOM 1625 O O . SER A 1 201 ? 30.903 -7.937 -22.574 1.00 40.88 201 SER A O 1
ATOM 1627 N N . GLN A 1 202 ? 28.778 -8.174 -21.944 1.00 35.84 202 GLN A N 1
ATOM 1628 C CA . GLN A 1 202 ? 28.917 -7.244 -20.809 1.00 35.84 202 GLN A CA 1
ATOM 1629 C C . GLN A 1 202 ? 28.111 -7.710 -19.591 1.00 35.84 202 GLN A C 1
ATOM 1631 O O . GLN A 1 202 ? 26.993 -7.275 -19.341 1.00 35.84 202 GLN A O 1
ATOM 1636 N N . ARG A 1 203 ? 28.698 -8.623 -18.810 1.00 41.25 203 ARG A N 1
ATOM 1637 C CA . ARG A 1 203 ? 28.248 -8.944 -17.448 1.00 41.25 203 ARG A CA 1
ATOM 1638 C C . ARG A 1 203 ? 29.396 -8.684 -16.480 1.00 41.25 203 ARG A C 1
ATOM 1640 O O . ARG A 1 203 ? 30.120 -9.591 -16.088 1.00 41.25 203 ARG A O 1
ATOM 1647 N N . THR A 1 204 ? 29.547 -7.428 -16.086 1.00 41.78 204 THR A N 1
ATOM 1648 C CA . THR A 1 204 ? 30.320 -7.052 -14.901 1.00 41.78 204 THR A CA 1
ATOM 1649 C C . THR A 1 204 ? 29.480 -6.108 -14.053 1.00 41.78 204 THR A C 1
ATOM 1651 O O . THR A 1 204 ? 29.247 -4.967 -14.429 1.00 41.78 204 THR A O 1
ATOM 1654 N N . HIS A 1 205 ? 29.063 -6.643 -12.903 1.00 41.41 205 HIS A N 1
ATOM 1655 C CA . HIS A 1 205 ? 28.605 -5.964 -11.689 1.00 41.41 205 HIS A CA 1
ATOM 1656 C C . HIS A 1 205 ? 27.279 -5.186 -11.712 1.00 41.41 205 HIS A C 1
ATOM 1658 O O . HIS A 1 205 ? 27.247 -3.964 -11.760 1.00 41.41 205 HIS A O 1
ATOM 1664 N N . LEU A 1 206 ? 26.196 -5.916 -11.433 1.00 33.62 206 LEU A N 1
ATOM 1665 C CA . LEU A 1 206 ? 25.143 -5.452 -10.527 1.00 33.62 206 LEU A CA 1
ATOM 1666 C C . LEU A 1 206 ? 24.865 -6.584 -9.525 1.00 33.62 206 LEU A C 1
ATOM 1668 O O . LEU A 1 206 ? 24.572 -7.703 -9.958 1.00 33.62 206 LEU A O 1
ATOM 1672 N N . PRO A 1 207 ? 25.017 -6.363 -8.207 1.00 35.94 207 PRO A N 1
ATOM 1673 C CA . PRO A 1 207 ? 24.637 -7.366 -7.229 1.00 35.94 207 PRO A CA 1
ATOM 1674 C C . PRO A 1 207 ? 23.112 -7.489 -7.226 1.00 35.94 207 PRO A C 1
ATOM 1676 O O . PRO A 1 207 ? 22.391 -6.519 -6.999 1.00 35.94 207 PRO A O 1
ATOM 1679 N N . SER A 1 208 ? 22.645 -8.704 -7.504 1.00 31.42 208 SER A N 1
ATOM 1680 C CA . SER A 1 208 ? 21.267 -9.135 -7.298 1.00 31.42 208 SER A CA 1
ATOM 1681 C C . SER A 1 208 ? 20.844 -8.797 -5.866 1.00 31.42 208 SER A C 1
ATOM 1683 O O . SER A 1 208 ? 21.476 -9.256 -4.912 1.00 31.42 208 SER A O 1
ATOM 1685 N N . LEU A 1 209 ? 19.782 -8.004 -5.699 1.00 43.84 209 LEU A N 1
ATOM 1686 C CA . LEU A 1 209 ? 19.077 -7.889 -4.424 1.00 43.84 209 LEU A CA 1
ATOM 1687 C C . LEU A 1 209 ? 18.254 -9.160 -4.213 1.00 43.84 209 LEU A C 1
ATOM 1689 O O . LEU A 1 209 ? 17.034 -9.175 -4.322 1.00 43.84 209 LEU A O 1
ATOM 1693 N N . GLN A 1 210 ? 18.966 -10.233 -3.896 1.00 36.38 210 GLN A N 1
ATOM 1694 C CA . GLN A 1 210 ? 18.427 -11.480 -3.383 1.00 36.38 210 GLN A CA 1
ATOM 1695 C C . GLN A 1 210 ? 18.935 -11.628 -1.947 1.00 36.38 210 GLN A C 1
ATOM 1697 O O . GLN A 1 210 ? 19.748 -12.486 -1.631 1.00 36.38 210 GLN A O 1
ATOM 1702 N N . SER A 1 211 ? 18.496 -10.713 -1.084 1.00 40.44 211 SER A N 1
ATOM 1703 C CA . SER A 1 211 ? 18.808 -10.725 0.349 1.00 40.44 211 SER A CA 1
ATOM 1704 C C . SER A 1 211 ? 17.567 -10.356 1.146 1.00 40.44 211 SER A C 1
ATOM 1706 O O . SER A 1 211 ? 17.529 -9.299 1.769 1.00 40.44 211 SER A O 1
ATOM 1708 N N . LYS A 1 212 ? 16.533 -11.205 1.105 1.00 42.59 212 LYS A N 1
ATOM 1709 C CA . LYS A 1 212 ? 15.472 -11.206 2.130 1.00 42.59 212 LYS A CA 1
ATOM 1710 C C . LYS A 1 212 ? 14.967 -12.588 2.566 1.00 42.59 212 LYS A C 1
ATOM 1712 O O . LYS A 1 212 ? 14.062 -12.630 3.383 1.00 42.59 212 LYS A O 1
ATOM 1717 N N . GLU A 1 213 ? 15.595 -13.689 2.149 1.00 38.00 213 GLU A N 1
ATOM 1718 C CA . GLU A 1 213 ? 15.321 -15.013 2.750 1.00 38.00 213 GLU A CA 1
ATOM 1719 C C . GLU A 1 213 ? 16.427 -15.491 3.708 1.00 38.00 213 GLU A C 1
ATOM 1721 O O . GLU A 1 213 ? 16.171 -16.305 4.583 1.00 38.00 213 GLU A O 1
ATOM 1726 N N . SER A 1 214 ? 17.635 -14.918 3.664 1.00 34.09 214 SER A N 1
ATOM 1727 C CA . SER A 1 214 ? 18.756 -15.357 4.516 1.00 34.09 214 SER A CA 1
ATOM 1728 C C . SER A 1 214 ? 18.835 -14.691 5.898 1.00 34.09 214 SER A C 1
ATOM 1730 O O . SER A 1 214 ? 19.716 -15.032 6.686 1.00 34.09 214 SER A O 1
ATOM 1732 N N . PHE A 1 215 ? 17.937 -13.752 6.221 1.00 32.97 215 PHE A N 1
ATOM 1733 C CA . PHE A 1 215 ? 17.946 -13.071 7.525 1.00 32.97 215 PHE A CA 1
ATOM 1734 C C . PHE A 1 215 ? 17.023 -13.715 8.573 1.00 32.97 215 PHE A C 1
ATOM 1736 O O . PHE A 1 215 ? 17.164 -13.408 9.751 1.00 32.97 215 PHE A O 1
ATOM 1743 N N . GLN A 1 216 ? 16.139 -14.642 8.179 1.00 37.06 216 GLN A N 1
ATOM 1744 C CA . GLN A 1 216 ? 15.310 -15.403 9.127 1.00 37.06 216 GLN A CA 1
ATOM 1745 C C . GLN A 1 216 ? 16.021 -16.654 9.673 1.00 37.06 216 GLN A C 1
ATOM 1747 O O . GLN A 1 216 ? 15.880 -16.958 10.853 1.00 37.06 216 GLN A O 1
ATOM 1752 N N . GLU A 1 217 ? 16.880 -17.319 8.892 1.00 36.50 217 GLU A N 1
ATOM 1753 C CA . GLU A 1 217 ? 17.573 -18.538 9.354 1.00 36.50 217 GLU A CA 1
ATOM 1754 C C . GLU A 1 217 ? 18.706 -18.277 10.367 1.00 36.50 217 GLU A C 1
ATOM 1756 O O . GLU A 1 217 ? 19.092 -19.173 11.120 1.00 36.50 217 GLU A O 1
ATOM 1761 N N . SER A 1 218 ? 19.241 -17.051 10.444 1.00 40.12 218 SER A N 1
ATOM 1762 C CA . SER A 1 218 ? 20.339 -16.742 11.373 1.00 40.12 218 SER A CA 1
ATOM 1763 C C . SER A 1 218 ? 19.879 -16.332 12.780 1.00 40.12 218 SER A C 1
ATOM 1765 O O . SER A 1 218 ? 20.699 -16.390 13.704 1.00 40.12 218 SER A O 1
ATOM 1767 N N . GLU A 1 219 ? 18.620 -15.921 12.970 1.00 41.81 219 GLU A N 1
ATOM 1768 C CA . GLU A 1 219 ? 18.083 -15.605 14.306 1.00 41.81 219 GLU A CA 1
ATOM 1769 C C . GLU A 1 219 ? 17.531 -16.844 15.026 1.00 41.81 219 GLU A C 1
ATOM 1771 O O . GLU A 1 219 ? 17.752 -16.990 16.231 1.00 41.81 219 GLU A O 1
ATOM 1776 N N . GLU A 1 220 ? 16.939 -17.805 14.307 1.00 40.88 220 GLU A N 1
ATOM 1777 C CA . GLU A 1 220 ? 16.480 -19.066 14.913 1.00 40.88 220 GLU A CA 1
ATOM 1778 C C . GLU A 1 220 ? 17.647 -19.943 15.409 1.00 40.88 220 GLU A C 1
ATOM 1780 O O . GLU A 1 220 ? 17.565 -20.535 16.490 1.00 40.88 220 GLU A O 1
ATOM 1785 N N . ALA A 1 221 ? 18.793 -19.941 14.717 1.00 44.34 221 ALA A N 1
ATOM 1786 C CA . ALA A 1 221 ? 19.967 -20.716 15.130 1.00 44.34 221 ALA A CA 1
ATOM 1787 C C . ALA A 1 221 ? 20.638 -20.195 16.423 1.00 44.34 221 ALA A C 1
ATOM 1789 O O . ALA A 1 221 ? 21.252 -20.970 17.163 1.00 44.34 221 ALA A O 1
ATOM 1790 N N . LYS A 1 222 ? 20.504 -18.900 16.748 1.00 46.34 222 LYS A N 1
ATOM 1791 C CA . LYS A 1 222 ? 21.051 -18.324 17.995 1.00 46.34 222 LYS A CA 1
ATOM 1792 C C . LYS A 1 222 ? 20.102 -18.460 19.186 1.00 46.34 222 LYS A C 1
ATOM 1794 O O . LYS A 1 222 ? 20.579 -18.600 20.313 1.00 46.34 222 LYS A O 1
ATOM 1799 N N . ALA A 1 223 ? 18.790 -18.511 18.957 1.00 50.03 223 ALA A N 1
ATOM 1800 C CA . ALA A 1 223 ? 17.808 -18.744 20.017 1.00 50.03 223 ALA A CA 1
ATOM 1801 C C . ALA A 1 223 ? 17.831 -20.193 20.551 1.00 50.03 223 ALA A C 1
ATOM 1803 O O . ALA A 1 223 ? 17.527 -20.428 21.724 1.00 50.03 223 ALA A O 1
ATOM 1804 N N . GLN A 1 224 ? 18.241 -21.167 19.728 1.00 48.25 224 GLN A N 1
ATOM 1805 C CA . GLN A 1 224 ? 18.264 -22.582 20.120 1.00 48.25 224 GLN A CA 1
ATOM 1806 C C . GLN A 1 224 ? 19.550 -23.001 20.859 1.00 48.25 224 GLN A C 1
ATOM 1808 O O . GLN A 1 224 ? 19.502 -23.874 21.726 1.00 48.25 224 GLN A O 1
ATOM 1813 N N . ALA A 1 225 ? 20.677 -22.317 20.628 1.00 48.66 225 ALA A N 1
ATOM 1814 C CA . ALA A 1 225 ? 21.928 -22.551 21.363 1.00 48.66 225 ALA A CA 1
ATOM 1815 C C . ALA A 1 225 ? 21.907 -21.993 22.804 1.00 48.66 225 ALA A C 1
ATOM 1817 O O . ALA A 1 225 ? 22.599 -22.509 23.681 1.00 48.66 225 ALA A O 1
ATOM 1818 N N . GLY A 1 226 ? 21.070 -20.984 23.081 1.00 45.91 226 GLY A N 1
ATOM 1819 C CA . GLY A 1 226 ? 20.937 -20.377 24.412 1.00 45.91 226 GLY A CA 1
ATOM 1820 C C . GLY A 1 226 ? 20.139 -21.201 25.432 1.00 45.91 226 GLY A C 1
ATOM 1821 O O . GLY A 1 226 ? 20.243 -20.939 26.627 1.00 45.91 226 GLY A O 1
ATOM 1822 N N . ARG A 1 227 ? 19.369 -22.213 25.002 1.00 48.00 227 ARG A N 1
ATOM 1823 C CA . ARG A 1 227 ? 18.565 -23.057 25.914 1.00 48.00 227 ARG A CA 1
ATOM 1824 C C . ARG A 1 227 ? 19.277 -24.322 26.397 1.00 48.00 227 ARG A C 1
ATOM 1826 O O . ARG A 1 227 ? 18.809 -24.940 27.346 1.00 48.00 227 ARG A O 1
ATOM 1833 N N . LEU A 1 228 ? 20.404 -24.699 25.789 1.00 49.03 228 LEU A N 1
ATOM 1834 C CA . LEU A 1 228 ? 21.150 -25.909 26.163 1.00 49.03 228 LEU A CA 1
ATOM 1835 C C . LEU A 1 228 ? 22.301 -25.648 27.150 1.00 49.03 228 LEU A C 1
ATOM 1837 O O . LEU A 1 228 ? 22.849 -26.600 27.695 1.00 49.03 228 LEU A O 1
ATOM 1841 N N . SER A 1 229 ? 22.642 -24.386 27.440 1.00 50.59 229 SER A N 1
ATOM 1842 C CA . SER A 1 229 ? 23.752 -24.056 28.352 1.00 50.59 229 SER A CA 1
ATOM 1843 C C . SER A 1 229 ? 23.339 -23.832 29.816 1.00 50.59 229 SER A C 1
ATOM 1845 O O . SER A 1 229 ? 24.214 -23.649 30.658 1.00 50.59 229 SER A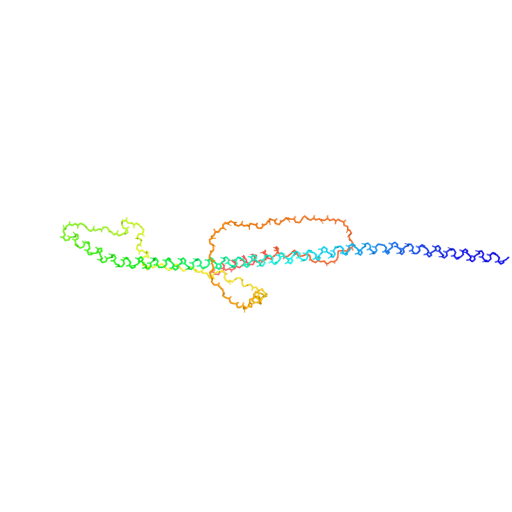 O 1
ATOM 1847 N N . THR A 1 230 ? 22.045 -23.871 30.151 1.00 51.28 230 THR A N 1
ATOM 1848 C CA . THR A 1 230 ? 21.545 -23.616 31.521 1.00 51.28 230 THR A CA 1
ATOM 1849 C C . THR A 1 230 ? 21.090 -24.872 32.273 1.00 51.28 230 THR A C 1
ATOM 1851 O O . THR A 1 230 ? 20.539 -24.755 33.361 1.00 51.28 230 THR A O 1
ATOM 1854 N N . SER A 1 231 ? 21.337 -26.078 31.741 1.00 50.12 231 SER A N 1
ATOM 1855 C CA . SER A 1 231 ? 20.910 -27.349 32.364 1.00 50.12 231 SER A CA 1
ATOM 1856 C C . SER A 1 231 ? 22.048 -28.208 32.950 1.00 50.12 231 SER A C 1
ATOM 1858 O O . SER A 1 231 ? 21.832 -29.385 33.226 1.00 50.12 231 SER A O 1
ATOM 1860 N N . CYS A 1 232 ? 23.238 -27.646 33.180 1.00 48.25 232 CYS A N 1
ATOM 1861 C CA . CYS A 1 232 ? 24.328 -28.313 33.911 1.00 48.25 232 CYS A CA 1
ATOM 1862 C C . CYS A 1 232 ? 24.930 -27.368 34.961 1.00 48.25 232 CYS A C 1
ATOM 1864 O O . CYS A 1 232 ? 26.047 -26.881 34.814 1.00 48.25 232 CYS A O 1
ATOM 1866 N N . ALA A 1 233 ? 24.157 -27.077 36.005 1.00 48.69 233 ALA A N 1
ATOM 1867 C CA . ALA A 1 233 ? 24.656 -26.517 37.259 1.00 48.69 233 ALA A CA 1
ATOM 1868 C C . ALA A 1 233 ? 23.697 -26.902 38.400 1.00 48.69 233 ALA A C 1
ATOM 1870 O O . ALA A 1 233 ? 22.941 -26.072 38.901 1.00 48.69 233 ALA A O 1
ATOM 1871 N N . LEU A 1 234 ? 23.709 -28.189 38.754 1.00 44.00 234 LEU A N 1
ATOM 1872 C CA . LEU A 1 234 ? 23.315 -28.723 40.059 1.00 44.00 234 LEU A CA 1
ATOM 1873 C C . LEU A 1 234 ? 24.409 -29.689 40.509 1.00 44.00 234 LEU A C 1
ATOM 1875 O O . LEU A 1 234 ? 24.841 -30.495 39.653 1.00 44.00 234 LEU A O 1
#

Organism: Rhipicephalus microplus (NCBI:txid6941)

Radius of gyration: 43.09 Å; chains: 1; bounding box: 104×54×134 Å

Sequence (234 aa):
MTDEATIMGKLECLKEIRARTVQMEKLKSRLRGEIEATESEERCLQEYRHEMELLLREKMAHVEELRQIHADINVMETVIKQSEEDRNKHLDGAKQMHHEYKPLKDLVDKLRLEIGLSKLPELHEEDQTFKPEFFEKQKTEWHQSDLTEAALPPSLAAAVQQMQQPGRSKALAERPQPSAFRQQPPPMKASVLVLSPANPSQRTHLPSLQSKESFQESEEAKAQAGRLSTSCAL